Protein AF-A0A1F3CB83-F1 (afdb_monomer_lite)

pLDDT: mean 83.72, std 14.24, range [40.41, 98.06]

Structure (mmCIF, N/CA/C/O backbone):
data_AF-A0A1F3CB83-F1
#
_entry.id   AF-A0A1F3CB83-F1
#
loop_
_atom_site.group_PDB
_atom_site.id
_atom_site.type_symbol
_atom_site.label_atom_id
_atom_site.label_alt_id
_atom_site.label_comp_id
_atom_site.label_asym_id
_atom_site.label_entity_id
_atom_site.label_seq_id
_atom_site.pdbx_PDB_ins_code
_atom_site.Cartn_x
_atom_site.Cartn_y
_atom_site.Cartn_z
_atom_site.occupancy
_atom_site.B_iso_or_equiv
_atom_site.auth_seq_id
_atom_site.auth_comp_id
_atom_site.auth_asym_id
_atom_site.auth_atom_id
_atom_site.pdbx_PDB_model_num
ATOM 1 N N . MET A 1 1 ? -36.334 -7.406 -19.312 1.00 47.53 1 MET A N 1
ATOM 2 C CA . MET A 1 1 ? -35.931 -6.394 -20.320 1.00 47.53 1 MET A CA 1
ATOM 3 C C . MET A 1 1 ? -36.367 -4.960 -19.988 1.00 47.53 1 MET A C 1
ATOM 5 O O . MET A 1 1 ? -35.548 -4.074 -20.179 1.00 47.53 1 MET A O 1
ATOM 9 N N . LYS A 1 2 ? -37.562 -4.698 -19.424 1.00 42.88 2 LYS A N 1
ATOM 10 C CA . LYS A 1 2 ? -38.015 -3.326 -19.076 1.00 42.88 2 LYS A CA 1
ATOM 11 C C . LYS A 1 2 ? -37.123 -2.567 -18.062 1.00 42.88 2 LYS A C 1
ATOM 13 O O . LYS A 1 2 ? -36.799 -1.413 -18.303 1.00 42.88 2 LYS A O 1
ATOM 18 N N . ASN A 1 3 ? -36.592 -3.235 -17.031 1.00 47.47 3 ASN A N 1
ATOM 19 C CA . ASN A 1 3 ? -35.737 -2.595 -16.004 1.00 47.47 3 ASN A CA 1
ATOM 20 C C . ASN A 1 3 ? -34.335 -2.151 -16.480 1.00 47.47 3 ASN A C 1
ATOM 22 O O . ASN A 1 3 ? -33.623 -1.473 -15.739 1.00 47.47 3 ASN A O 1
ATOM 26 N N . CYS A 1 4 ? -33.899 -2.555 -17.679 1.00 40.41 4 CYS A N 1
ATOM 27 C CA . CYS A 1 4 ? -32.596 -2.156 -18.225 1.00 40.41 4 CYS A CA 1
ATOM 28 C C . CYS A 1 4 ? -32.700 -0.838 -19.014 1.00 40.41 4 CYS A C 1
ATOM 30 O O . CYS A 1 4 ? -31.843 0.035 -18.875 1.00 40.41 4 CYS A O 1
ATOM 32 N N . LEU A 1 5 ? -33.806 -0.657 -19.747 1.00 44.28 5 LEU A N 1
ATOM 33 C CA . LEU A 1 5 ? -34.107 0.569 -20.490 1.00 44.28 5 LEU A CA 1
ATOM 34 C C . LEU A 1 5 ? -34.354 1.767 -19.563 1.00 44.28 5 LEU A C 1
ATOM 36 O O . LEU A 1 5 ? -33.801 2.834 -19.805 1.00 44.28 5 LEU A O 1
ATOM 40 N N . GLU A 1 6 ? -35.080 1.601 -18.454 1.00 49.28 6 GLU A N 1
ATOM 41 C CA . GLU A 1 6 ? -35.335 2.712 -17.515 1.00 49.28 6 GLU A CA 1
ATOM 42 C C . GLU A 1 6 ? -34.054 3.243 -16.849 1.00 49.28 6 GLU A C 1
ATOM 44 O O . GLU A 1 6 ? -33.886 4.453 -16.681 1.00 49.28 6 GLU A O 1
ATOM 49 N N . LYS A 1 7 ? -33.090 2.363 -16.542 1.00 50.62 7 LYS A N 1
ATOM 50 C CA . LYS A 1 7 ? -31.789 2.769 -15.983 1.00 50.62 7 LYS A CA 1
ATOM 51 C C . LYS A 1 7 ? -30.901 3.486 -17.003 1.00 50.62 7 LYS A C 1
ATOM 53 O O . LYS A 1 7 ? -30.144 4.378 -16.618 1.00 50.62 7 LYS A O 1
ATOM 58 N N . GLN A 1 8 ? -30.977 3.120 -18.283 1.00 51.81 8 GLN A N 1
ATOM 59 C CA . GLN A 1 8 ? -30.248 3.820 -19.346 1.00 51.81 8 GLN A CA 1
ATOM 60 C C . GLN A 1 8 ? -30.853 5.196 -19.638 1.00 51.81 8 GLN A C 1
ATOM 62 O O . GLN A 1 8 ? -30.116 6.177 -19.714 1.00 51.81 8 GLN A O 1
ATOM 67 N N . VAL A 1 9 ? -32.182 5.290 -19.707 1.00 57.06 9 VAL A N 1
ATOM 68 C CA . VAL A 1 9 ? -32.894 6.554 -19.947 1.00 57.06 9 VAL A CA 1
ATOM 69 C C . VAL A 1 9 ? -32.665 7.542 -18.797 1.00 57.06 9 VAL A C 1
ATOM 71 O O . VAL A 1 9 ? -32.390 8.714 -19.044 1.00 57.06 9 VAL A O 1
ATOM 74 N N . SER A 1 10 ? -32.647 7.069 -17.545 1.00 61.69 10 SER A N 1
ATOM 75 C CA . SER A 1 10 ? -32.342 7.905 -16.375 1.00 61.69 10 SER A CA 1
ATOM 76 C C . SER A 1 10 ? -30.914 8.479 -16.395 1.00 61.69 10 SER A C 1
ATOM 78 O O . SER A 1 10 ? -30.724 9.655 -16.091 1.00 61.69 10 SER A O 1
ATOM 80 N N . LYS A 1 11 ? -29.907 7.704 -16.830 1.00 56.97 11 LYS A N 1
ATOM 81 C CA . LYS A 1 11 ? -28.521 8.198 -16.970 1.00 56.97 11 LYS A CA 1
ATOM 82 C C . LYS A 1 11 ? -28.364 9.233 -18.085 1.00 56.97 11 LYS A C 1
ATOM 84 O O . LYS A 1 11 ? -27.593 10.177 -17.926 1.00 56.97 11 LYS A O 1
ATOM 89 N N . ILE A 1 12 ? -29.074 9.054 -19.198 1.00 66.62 12 ILE A N 1
ATOM 90 C CA . ILE A 1 12 ? -29.040 9.989 -20.330 1.00 66.62 12 ILE A CA 1
ATOM 91 C C . ILE A 1 12 ? -29.710 11.309 -19.939 1.00 66.62 12 ILE A C 1
ATOM 93 O O . ILE A 1 12 ? -29.129 12.370 -20.151 1.00 66.62 12 ILE A O 1
ATOM 97 N N . LEU A 1 13 ? -30.871 11.249 -19.282 1.00 63.47 13 LEU A N 1
ATOM 98 C CA . LEU A 1 13 ? -31.573 12.439 -18.794 1.00 63.47 13 LEU A CA 1
ATOM 99 C C . LEU A 1 13 ? -30.759 13.204 -17.746 1.00 63.47 13 LEU A C 1
ATOM 101 O O . LEU A 1 13 ? -30.708 14.427 -17.808 1.00 63.47 13 LEU A O 1
ATOM 105 N N . LEU A 1 14 ? -30.054 12.508 -16.844 1.00 60.34 14 LEU A N 1
ATOM 106 C CA . LEU A 1 14 ? -29.171 13.154 -15.867 1.00 60.34 14 LEU A CA 1
ATOM 107 C C . LEU A 1 14 ? -27.987 13.869 -16.544 1.00 60.34 14 LEU A C 1
ATOM 109 O O . LEU A 1 14 ? -27.643 14.982 -16.158 1.00 60.34 14 LEU A O 1
ATOM 113 N N . LYS A 1 15 ? -27.398 13.270 -17.592 1.00 54.25 15 LYS A N 1
ATOM 114 C CA . LYS A 1 15 ? -26.341 13.905 -18.401 1.00 54.25 15 LYS A CA 1
ATOM 115 C C . LYS A 1 15 ? -26.842 15.155 -19.129 1.00 54.25 15 LYS A C 1
ATOM 117 O O . LYS A 1 15 ? -26.145 16.164 -19.140 1.00 54.25 15 LYS A O 1
ATOM 122 N N . ILE A 1 16 ? -28.044 15.098 -19.704 1.00 63.69 16 ILE A N 1
ATOM 123 C CA . ILE A 1 16 ? -28.655 16.236 -20.408 1.00 63.69 16 ILE A CA 1
ATOM 124 C C . ILE A 1 16 ? -28.968 17.373 -19.425 1.00 63.69 16 ILE A C 1
ATOM 126 O O . ILE A 1 16 ? -28.665 18.526 -19.720 1.00 63.69 16 ILE A O 1
ATOM 130 N N . LEU A 1 17 ? -29.491 17.056 -18.234 1.00 56.22 17 LEU A N 1
ATOM 131 C CA . LEU A 1 17 ? -29.817 18.059 -17.214 1.00 56.22 17 LEU A CA 1
ATOM 132 C C . LEU A 1 17 ? -28.570 18.810 -16.713 1.00 56.22 17 LEU A C 1
ATOM 134 O O . LEU A 1 17 ? -28.618 20.024 -16.522 1.00 56.22 17 LEU A O 1
ATOM 138 N N . ILE A 1 18 ? -27.450 18.097 -16.536 1.00 56.72 18 ILE A N 1
ATOM 139 C CA . ILE A 1 18 ? -26.160 18.669 -16.112 1.00 56.72 18 ILE A CA 1
ATOM 140 C C . ILE A 1 18 ? -25.569 19.575 -17.205 1.00 56.72 18 ILE A C 1
ATOM 142 O O . ILE A 1 18 ? -25.082 20.662 -16.904 1.00 56.72 18 ILE A O 1
ATOM 146 N N . LEU A 1 19 ? -25.665 19.174 -18.478 1.00 51.66 19 LEU A N 1
ATOM 147 C CA . LEU A 1 19 ? -25.177 19.972 -19.612 1.00 51.66 19 LEU A CA 1
ATOM 148 C C . LEU A 1 19 ? -25.998 21.253 -19.838 1.00 51.66 19 LEU A C 1
ATOM 150 O O . LEU A 1 19 ? -25.448 22.262 -20.271 1.00 51.66 19 LEU A O 1
ATOM 154 N N . GLN A 1 20 ? -27.295 21.241 -19.515 1.00 59.09 20 GLN A N 1
ATOM 155 C CA . GLN A 1 20 ? -28.169 22.413 -19.652 1.00 59.09 20 GLN A CA 1
ATOM 156 C C . GLN A 1 20 ? -28.002 23.441 -18.524 1.00 59.09 20 GLN A C 1
ATOM 158 O O . GLN A 1 20 ? -28.264 24.621 -18.739 1.00 59.09 20 GLN A O 1
ATOM 163 N N . THR A 1 21 ? -27.556 23.023 -17.334 1.00 56.84 21 THR A N 1
ATOM 164 C CA . THR A 1 21 ? -27.341 23.934 -16.193 1.00 56.84 21 THR A CA 1
ATOM 165 C C . THR A 1 21 ? -25.940 24.544 -16.148 1.00 56.84 21 THR A C 1
ATOM 167 O O . THR A 1 21 ? -25.764 25.595 -15.536 1.00 56.84 21 THR A O 1
ATOM 170 N N . PHE A 1 22 ? -24.956 23.949 -16.831 1.00 51.94 22 PHE A N 1
ATOM 171 C CA . PHE A 1 22 ? -23.573 24.436 -16.856 1.00 51.94 22 PHE A CA 1
ATOM 172 C C . PHE A 1 22 ? -22.963 24.366 -18.270 1.00 51.94 22 PHE A C 1
ATOM 174 O O . PHE A 1 22 ? -22.081 23.543 -18.518 1.00 51.94 22 PHE A O 1
ATOM 181 N N . PRO A 1 23 ? -23.368 25.247 -19.204 1.00 48.06 23 PRO A N 1
ATOM 182 C CA . PRO A 1 23 ? -22.917 25.194 -20.601 1.00 48.06 23 PRO A CA 1
ATOM 183 C C . PRO A 1 23 ? -21.404 25.430 -20.790 1.00 48.06 23 PRO A C 1
ATOM 185 O O . PRO A 1 23 ? -20.873 25.128 -21.851 1.00 48.06 23 PRO A O 1
ATOM 188 N N . ASN A 1 24 ? -20.704 25.914 -19.753 1.00 45.84 24 ASN A N 1
ATOM 189 C CA . ASN A 1 24 ? -19.254 26.141 -19.749 1.00 45.84 24 ASN A CA 1
ATOM 190 C C . ASN A 1 24 ? -18.449 25.119 -18.921 1.00 45.84 24 ASN A C 1
ATOM 192 O O . ASN A 1 24 ? -17.236 25.271 -18.801 1.00 45.84 24 ASN A O 1
ATOM 196 N N . LEU A 1 25 ? -19.069 24.066 -18.370 1.00 44.69 25 LEU A N 1
ATOM 197 C CA . LEU A 1 25 ? -18.329 22.916 -17.828 1.00 44.69 25 LEU A CA 1
ATOM 198 C C . LEU A 1 25 ? -18.070 21.892 -18.943 1.00 44.69 25 LEU A C 1
ATOM 200 O O . LEU A 1 25 ? -18.444 20.725 -18.857 1.00 44.69 25 LEU A O 1
ATOM 204 N N . ILE A 1 26 ? -17.352 22.311 -19.983 1.00 46.94 26 ILE A N 1
ATOM 205 C CA . ILE A 1 26 ? -16.449 21.363 -20.630 1.00 46.94 26 ILE A CA 1
ATOM 206 C C . ILE A 1 26 ? -15.317 21.213 -19.618 1.00 46.94 26 ILE A C 1
ATOM 208 O O . ILE A 1 26 ? -14.364 21.988 -19.613 1.00 46.94 26 ILE A O 1
ATOM 212 N N . MET A 1 27 ? -15.467 20.282 -18.672 1.00 44.16 27 MET A N 1
ATOM 213 C CA . MET A 1 27 ? -14.292 19.768 -17.985 1.00 44.16 27 MET A CA 1
ATOM 214 C C . MET A 1 27 ? -13.441 19.186 -19.103 1.00 44.16 27 MET A C 1
ATOM 216 O O . MET A 1 27 ? -13.773 18.120 -19.616 1.00 44.16 27 MET A O 1
ATOM 220 N N . SER A 1 28 ? -12.407 19.911 -19.539 1.00 49.97 28 SER A N 1
ATOM 221 C CA . SER A 1 28 ? -11.324 19.264 -20.264 1.00 49.97 28 SER A CA 1
ATOM 222 C C . SER A 1 28 ? -10.952 18.063 -19.405 1.00 49.97 28 SER A C 1
ATOM 224 O O . SER A 1 28 ? -10.735 18.235 -18.198 1.00 49.97 28 SER A O 1
ATOM 226 N N . GLU A 1 29 ? -11.003 16.859 -19.971 1.00 59.03 29 GLU A N 1
ATOM 227 C CA . GLU A 1 29 ? -10.456 15.694 -19.288 1.00 59.03 29 GLU A CA 1
ATOM 228 C C . GLU A 1 29 ? -9.038 16.096 -18.877 1.00 59.03 29 GLU A C 1
ATOM 230 O O . GLU A 1 29 ? -8.238 16.524 -19.706 1.00 59.03 29 GLU A O 1
ATOM 235 N N . LYS A 1 30 ? -8.826 16.206 -17.561 1.00 62.44 30 LYS A N 1
ATOM 236 C CA . LYS A 1 30 ? -7.527 16.563 -17.009 1.00 62.44 30 LYS A CA 1
ATOM 237 C C . LYS A 1 30 ? -6.754 15.270 -16.952 1.00 62.44 30 LYS A C 1
ATOM 239 O O . LYS A 1 30 ? -7.167 14.358 -16.232 1.00 62.44 30 LYS A O 1
ATOM 244 N N . ASN A 1 31 ? -5.664 15.226 -17.690 1.00 77.75 31 ASN A N 1
ATOM 245 C CA . ASN A 1 31 ? -4.867 14.022 -17.840 1.00 77.75 31 ASN A CA 1
ATOM 246 C C . ASN A 1 31 ? -3.717 14.084 -16.838 1.00 77.75 31 ASN A C 1
ATOM 248 O O . ASN A 1 31 ? -3.420 15.148 -16.272 1.00 77.75 31 ASN A O 1
ATOM 252 N N . THR A 1 32 ? -3.020 12.969 -16.607 1.00 80.19 32 THR A N 1
ATOM 253 C CA . THR A 1 32 ? -1.850 13.032 -15.717 1.00 80.19 32 THR A CA 1
ATOM 254 C C . THR A 1 32 ? -0.804 14.011 -16.247 1.00 80.19 32 THR A C 1
ATOM 256 O O . THR A 1 32 ? -0.144 14.651 -15.431 1.00 80.19 32 THR A O 1
ATOM 259 N N . THR A 1 33 ? -0.726 14.234 -17.567 1.00 79.69 33 THR A N 1
ATOM 260 C CA . THR A 1 33 ? 0.145 15.223 -18.232 1.00 79.69 33 THR A CA 1
ATOM 261 C C . THR A 1 33 ? 0.074 16.624 -17.619 1.00 79.69 33 THR A C 1
ATOM 263 O O . THR A 1 33 ? 1.107 17.281 -17.510 1.00 79.69 33 THR A O 1
ATOM 266 N N . ASP A 1 34 ? -1.092 17.035 -17.111 1.00 83.81 34 ASP A N 1
ATOM 267 C CA . ASP A 1 34 ? -1.325 18.366 -16.532 1.00 83.81 34 ASP A CA 1
ATOM 268 C C . ASP A 1 34 ? -0.768 18.526 -15.105 1.00 83.81 34 ASP A C 1
ATOM 270 O O . ASP A 1 34 ? -0.711 19.632 -14.556 1.00 83.81 34 ASP A O 1
ATOM 274 N N . LEU A 1 35 ? -0.369 17.427 -14.455 1.00 87.06 35 LEU A N 1
ATOM 275 C CA . LEU A 1 35 ? 0.189 17.463 -13.106 1.00 87.06 35 LEU A CA 1
ATOM 276 C C . LEU A 1 35 ? 1.656 17.896 -13.141 1.00 87.06 35 LEU A C 1
ATOM 278 O O . LEU A 1 35 ? 2.471 17.301 -13.850 1.00 87.06 35 LEU A O 1
ATOM 282 N N . SER A 1 36 ? 2.015 18.847 -12.273 1.00 90.69 36 SER A N 1
ATOM 283 C CA . SER A 1 36 ? 3.417 19.174 -11.989 1.00 90.69 36 SER A CA 1
ATOM 284 C C . SER A 1 36 ? 4.181 17.943 -11.490 1.00 90.69 36 SER A C 1
ATOM 286 O O . SER A 1 36 ? 3.594 17.051 -10.875 1.00 90.69 36 SER A O 1
ATOM 288 N N . ALA A 1 37 ? 5.504 17.920 -11.671 1.00 87.38 37 ALA A N 1
ATOM 289 C CA . ALA A 1 37 ? 6.345 16.787 -11.268 1.00 87.38 37 ALA A CA 1
ATOM 290 C C . ALA A 1 37 ? 6.117 16.352 -9.805 1.00 87.38 37 ALA A C 1
ATOM 292 O O . ALA A 1 37 ? 5.985 15.165 -9.511 1.00 87.38 37 ALA A O 1
ATOM 293 N N . LYS A 1 38 ? 5.974 17.317 -8.884 1.00 89.06 38 LYS A N 1
ATOM 294 C CA . LYS A 1 38 ? 5.696 17.042 -7.466 1.00 89.06 38 LYS A CA 1
ATOM 295 C C . LYS A 1 38 ? 4.327 16.394 -7.244 1.00 89.06 38 LYS A C 1
ATOM 297 O O . LYS A 1 38 ? 4.212 15.470 -6.444 1.00 89.06 38 LYS A O 1
ATOM 302 N N . HIS A 1 39 ? 3.281 16.889 -7.909 1.00 92.44 39 HIS A N 1
ATOM 303 C CA . HIS A 1 39 ? 1.945 16.298 -7.793 1.00 92.44 39 HIS A CA 1
ATOM 304 C C . HIS A 1 39 ? 1.881 14.923 -8.447 1.00 92.44 39 HIS A C 1
ATOM 306 O O . HIS A 1 39 ? 1.202 14.041 -7.934 1.00 92.44 39 HIS A O 1
ATOM 312 N N . PHE A 1 40 ? 2.625 14.726 -9.531 1.00 93.00 40 PHE A N 1
ATOM 313 C CA . PHE A 1 40 ? 2.716 13.443 -10.200 1.00 93.00 40 PHE A CA 1
ATOM 314 C C . PHE A 1 40 ? 3.400 12.371 -9.356 1.00 93.00 40 PHE A C 1
ATOM 316 O O . PHE A 1 40 ? 2.870 11.271 -9.253 1.00 93.00 40 PHE A O 1
ATOM 323 N N . SER A 1 41 ? 4.520 12.700 -8.701 1.00 91.44 41 SER A N 1
ATOM 324 C CA . SER A 1 41 ? 5.181 11.776 -7.768 1.00 91.44 41 SER A CA 1
ATOM 325 C C . SER A 1 41 ? 4.203 11.282 -6.702 1.00 91.44 41 SER A C 1
ATOM 327 O O . SER A 1 41 ? 3.991 10.081 -6.559 1.00 91.44 41 SER A O 1
ATOM 329 N N . ARG A 1 42 ? 3.501 12.219 -6.049 1.00 92.69 42 ARG A N 1
ATOM 330 C CA . ARG A 1 42 ? 2.484 11.905 -5.035 1.00 92.69 42 ARG A CA 1
ATOM 331 C C . ARG A 1 42 ? 1.311 11.104 -5.590 1.00 92.69 42 ARG A C 1
ATOM 333 O O . ARG A 1 42 ? 0.735 10.284 -4.884 1.00 92.69 42 ARG A O 1
ATOM 340 N N . TYR A 1 43 ? 0.921 11.366 -6.834 1.00 94.88 43 TYR A N 1
ATOM 341 C CA . TYR A 1 43 ? -0.128 10.605 -7.500 1.00 94.88 43 TYR A CA 1
ATOM 342 C C . TYR A 1 43 ? 0.287 9.143 -7.703 1.00 94.88 43 TYR A C 1
ATOM 344 O O . TYR A 1 43 ? -0.498 8.250 -7.395 1.00 94.88 43 TYR A O 1
ATOM 352 N N . GLY A 1 44 ? 1.524 8.877 -8.129 1.00 95.44 44 GLY A N 1
ATOM 353 C CA . GLY A 1 44 ? 2.017 7.504 -8.234 1.00 95.44 44 GLY A CA 1
ATOM 354 C C . GLY A 1 44 ? 2.191 6.816 -6.877 1.00 95.44 44 GLY A C 1
ATOM 355 O O . GLY A 1 44 ? 1.782 5.667 -6.738 1.00 95.44 44 GLY A O 1
ATOM 356 N N . GLU A 1 45 ? 2.668 7.514 -5.839 1.00 96.00 45 GLU A N 1
ATOM 357 C CA . GLU A 1 45 ? 2.669 7.000 -4.452 1.00 96.00 45 GLU A CA 1
ATOM 358 C C . GLU A 1 45 ? 1.256 6.599 -3.994 1.00 96.00 45 GLU A C 1
ATOM 360 O O . GLU A 1 45 ? 1.058 5.535 -3.399 1.00 96.00 45 GLU A O 1
ATOM 365 N N . PHE A 1 46 ? 0.250 7.421 -4.314 1.00 96.75 46 PHE A N 1
ATOM 366 C CA . PHE A 1 46 ? -1.153 7.121 -4.035 1.00 96.75 46 PHE A CA 1
ATOM 367 C C . PHE A 1 46 ? -1.644 5.884 -4.800 1.00 96.75 46 PHE A C 1
ATOM 369 O O . PHE A 1 46 ? -2.294 5.024 -4.205 1.00 96.75 46 PHE A O 1
ATOM 376 N N . LEU A 1 47 ? -1.323 5.762 -6.091 1.00 97.75 47 LEU A N 1
ATOM 377 C CA . LEU A 1 47 ? -1.695 4.597 -6.897 1.00 97.75 47 LEU A CA 1
ATOM 378 C C . LEU A 1 47 ? -1.055 3.310 -6.374 1.00 97.75 47 LEU A C 1
ATOM 380 O O . LEU A 1 47 ? -1.750 2.305 -6.236 1.00 97.75 47 LEU A O 1
ATOM 384 N N . VAL A 1 48 ? 0.232 3.349 -6.023 1.00 98.06 48 VAL A N 1
ATOM 385 C CA . VAL A 1 48 ? 0.936 2.217 -5.405 1.00 98.06 48 VAL A CA 1
ATOM 386 C C . VAL A 1 48 ? 0.280 1.843 -4.079 1.00 98.06 48 VAL A C 1
ATOM 388 O O . VAL A 1 48 ? -0.020 0.674 -3.851 1.00 98.06 48 VAL A O 1
ATOM 391 N N . SER A 1 49 ? -0.022 2.828 -3.229 1.00 97.88 49 SER A N 1
ATOM 392 C CA . SER A 1 49 ? -0.716 2.602 -1.955 1.00 97.88 49 SER A CA 1
ATOM 393 C C . SER A 1 49 ? -2.084 1.946 -2.152 1.00 97.88 49 SER A C 1
ATOM 395 O O . SER A 1 49 ? -2.446 1.011 -1.434 1.00 97.88 49 SER A O 1
ATOM 397 N N . PHE A 1 50 ? -2.848 2.415 -3.142 1.00 97.44 50 PHE A N 1
ATOM 398 C CA . PHE A 1 50 ? -4.143 1.843 -3.484 1.00 97.44 50 PHE A CA 1
ATOM 399 C C . PHE A 1 50 ? -4.002 0.401 -3.971 1.00 97.44 50 PHE A C 1
ATOM 401 O O . PHE A 1 50 ? -4.739 -0.468 -3.504 1.00 97.44 50 PHE A O 1
ATOM 408 N N . GLU A 1 51 ? -3.038 0.126 -4.848 1.00 97.75 51 GLU A N 1
ATOM 409 C CA . GLU A 1 51 ? -2.795 -1.217 -5.364 1.00 97.75 51 GLU A CA 1
ATOM 410 C C . GLU A 1 51 ? -2.399 -2.179 -4.239 1.00 97.75 51 GLU A C 1
ATOM 412 O O . GLU A 1 51 ? -3.052 -3.202 -4.056 1.00 97.75 51 GLU A O 1
ATOM 417 N N . LEU A 1 52 ? -1.442 -1.802 -3.386 1.00 97.38 52 LEU A N 1
ATOM 418 C CA . LEU A 1 52 ? -1.017 -2.579 -2.214 1.00 97.38 52 LEU A CA 1
ATOM 419 C C . LEU A 1 52 ? -2.179 -2.924 -1.273 1.00 97.38 52 LEU A C 1
ATOM 421 O O . LEU A 1 52 ? -2.255 -4.044 -0.759 1.00 97.38 52 LEU A O 1
ATOM 425 N N . SER A 1 53 ? -3.121 -1.997 -1.082 1.00 95.44 53 SER A N 1
ATOM 426 C CA . SER A 1 53 ? -4.299 -2.239 -0.244 1.00 95.44 53 SER A CA 1
ATOM 427 C C . SER A 1 53 ? -5.209 -3.348 -0.790 1.00 95.44 53 SER A C 1
ATOM 429 O O . SER A 1 53 ? -5.809 -4.085 -0.006 1.00 95.44 53 SER A O 1
ATOM 431 N N . LYS A 1 54 ? -5.260 -3.546 -2.119 1.00 94.69 54 LYS A N 1
ATOM 432 C CA . LYS A 1 54 ? -6.005 -4.656 -2.744 1.00 94.69 54 LYS A CA 1
ATOM 433 C C . LYS A 1 54 ? -5.394 -6.015 -2.404 1.00 94.69 54 LYS A C 1
ATOM 435 O O . LYS A 1 54 ? -6.126 -6.991 -2.278 1.00 94.69 54 LYS A O 1
ATOM 440 N N . TYR A 1 55 ? -4.079 -6.059 -2.185 1.00 93.25 55 TYR A N 1
ATOM 441 C CA . TYR A 1 55 ? -3.350 -7.236 -1.693 1.00 93.25 55 TYR A CA 1
ATOM 442 C C . TYR A 1 55 ? -3.418 -7.382 -0.161 1.00 93.25 55 TYR A C 1
ATOM 444 O O . TYR A 1 55 ? -2.777 -8.254 0.429 1.00 93.25 55 TYR A O 1
ATOM 452 N N . GLY A 1 56 ? -4.226 -6.551 0.507 1.00 92.56 56 GLY A N 1
ATOM 453 C CA . GLY A 1 56 ? -4.495 -6.646 1.937 1.00 92.56 56 GLY A CA 1
ATOM 454 C C . GLY A 1 56 ? -3.380 -6.104 2.829 1.00 92.56 56 GLY A C 1
ATOM 455 O O . GLY A 1 56 ? -3.344 -6.444 4.013 1.00 92.56 56 GLY A O 1
ATOM 456 N N . TRP A 1 57 ? -2.486 -5.282 2.277 1.00 95.56 57 TRP A N 1
ATOM 457 C CA . TRP A 1 57 ? -1.498 -4.535 3.046 1.00 95.56 57 TRP A CA 1
ATOM 458 C C . TRP A 1 57 ? -2.121 -3.291 3.679 1.00 95.56 57 TRP A C 1
ATOM 460 O O . TRP A 1 57 ? -2.849 -2.537 3.033 1.00 95.56 57 TRP A O 1
ATOM 470 N N . ASN A 1 58 ? -1.785 -3.043 4.942 1.00 95.25 58 ASN A N 1
ATOM 471 C CA . ASN A 1 58 ? -1.993 -1.748 5.572 1.00 95.25 58 ASN A CA 1
ATOM 472 C C . ASN A 1 58 ? -0.830 -0.836 5.177 1.00 95.25 58 ASN A C 1
ATOM 474 O O . ASN A 1 58 ? 0.325 -1.191 5.415 1.00 95.25 58 ASN A O 1
ATOM 478 N N . VAL A 1 59 ? -1.134 0.320 4.587 1.00 96.38 59 VAL A N 1
ATOM 479 C CA . VAL A 1 59 ? -0.140 1.242 4.019 1.00 96.38 59 VAL A CA 1
ATOM 480 C C . VAL A 1 59 ? -0.056 2.518 4.850 1.00 96.38 59 VAL A C 1
ATOM 482 O O . VAL A 1 59 ? -1.082 3.094 5.218 1.00 96.38 59 VAL A O 1
ATOM 485 N N . TYR A 1 60 ? 1.167 2.956 5.138 1.00 95.19 60 TYR A N 1
ATOM 486 C CA . TYR A 1 60 ? 1.468 4.129 5.950 1.00 95.19 60 TYR A CA 1
ATOM 487 C C . TYR A 1 60 ? 2.539 4.975 5.276 1.00 95.19 60 TYR A C 1
ATOM 489 O O . TYR A 1 60 ? 3.504 4.439 4.736 1.00 95.19 60 TYR A O 1
ATOM 497 N N . ASN A 1 61 ? 2.413 6.293 5.402 1.00 92.00 61 ASN A N 1
ATOM 498 C CA . ASN A 1 61 ? 3.492 7.208 5.053 1.00 92.00 61 ASN A CA 1
ATOM 499 C C . ASN A 1 61 ? 4.376 7.393 6.295 1.00 92.00 61 ASN A C 1
ATOM 501 O O . ASN A 1 61 ? 3.833 7.676 7.373 1.00 92.00 61 ASN A O 1
ATOM 505 N N . PRO A 1 62 ? 5.704 7.230 6.190 1.00 89.81 62 PRO A N 1
ATOM 506 C CA . PRO A 1 62 ? 6.594 7.490 7.308 1.00 89.81 62 PRO A CA 1
ATOM 507 C C . PRO A 1 62 ? 6.572 8.979 7.683 1.00 89.81 62 PRO A C 1
ATOM 509 O O . PRO A 1 62 ? 6.362 9.858 6.850 1.00 89.81 62 PRO A O 1
ATOM 512 N N . MET A 1 63 ? 6.753 9.263 8.975 1.00 81.81 63 MET A N 1
ATOM 513 C CA . MET A 1 63 ? 6.766 10.636 9.504 1.00 81.81 63 MET A CA 1
ATOM 514 C C . MET A 1 63 ? 8.041 11.400 9.129 1.00 81.81 63 MET A C 1
ATOM 516 O O . MET A 1 63 ? 8.010 12.626 9.034 1.00 81.81 63 MET A O 1
ATOM 520 N N . TYR A 1 64 ? 9.146 10.679 8.950 1.00 77.81 64 TYR A N 1
ATOM 521 C CA . TYR A 1 64 ? 10.450 11.220 8.594 1.00 77.81 64 TYR A CA 1
ATOM 522 C C . TYR A 1 64 ? 10.872 10.645 7.246 1.00 77.81 64 TYR A C 1
ATOM 524 O O . TYR A 1 64 ? 10.686 9.456 6.992 1.00 77.81 64 TYR A O 1
ATOM 532 N N . ASP A 1 65 ? 11.394 11.513 6.385 1.00 63.38 65 ASP A N 1
ATOM 533 C CA . ASP A 1 65 ? 11.841 11.157 5.042 1.00 63.38 65 ASP A CA 1
ATOM 534 C C . ASP A 1 65 ? 13.278 10.622 5.107 1.00 63.38 65 ASP A C 1
ATOM 536 O O . ASP A 1 65 ? 14.244 11.384 5.138 1.00 63.38 65 ASP A O 1
ATOM 540 N N . GLU A 1 66 ? 13.394 9.298 5.192 1.00 67.69 66 GLU A N 1
ATOM 541 C CA . GLU A 1 66 ? 14.657 8.550 5.141 1.00 67.69 66 GLU A CA 1
ATOM 542 C C . GLU A 1 66 ? 14.740 7.721 3.850 1.00 67.69 66 GLU A C 1
ATOM 544 O O . GLU A 1 66 ? 15.144 6.562 3.871 1.00 67.69 66 GLU A O 1
ATOM 549 N N . TYR A 1 67 ? 14.308 8.285 2.712 1.00 80.62 67 TYR A N 1
ATOM 550 C CA . TYR A 1 67 ? 14.258 7.582 1.417 1.00 80.62 67 TYR A CA 1
ATOM 551 C C . TYR A 1 67 ? 13.254 6.416 1.350 1.00 80.62 67 TYR A C 1
ATOM 553 O O . TYR A 1 67 ? 13.253 5.659 0.375 1.00 80.62 67 TYR A O 1
ATOM 561 N N . ILE A 1 68 ? 12.391 6.294 2.360 1.00 90.88 68 ILE A N 1
ATOM 562 C CA . ILE A 1 68 ? 11.248 5.383 2.407 1.00 90.88 68 ILE A CA 1
ATOM 563 C C . ILE A 1 68 ? 10.004 6.208 2.095 1.00 90.88 68 ILE A C 1
ATOM 565 O O . ILE A 1 68 ? 9.673 7.128 2.838 1.00 90.88 68 ILE A O 1
ATOM 569 N N . ASP A 1 69 ? 9.286 5.848 1.037 1.00 92.94 69 ASP A N 1
ATOM 570 C CA . ASP A 1 69 ? 8.047 6.533 0.665 1.00 92.94 69 ASP A CA 1
ATOM 571 C C . ASP A 1 69 ? 6.842 5.904 1.373 1.00 92.94 69 ASP A C 1
ATOM 573 O O . ASP A 1 69 ? 5.944 6.611 1.831 1.00 92.94 69 ASP A O 1
ATOM 577 N N . LEU A 1 70 ? 6.835 4.572 1.516 1.00 95.44 70 LEU A N 1
ATOM 578 C CA . LEU A 1 70 ? 5.761 3.832 2.182 1.00 95.44 70 LEU A CA 1
ATOM 579 C C . LEU A 1 70 ? 6.316 2.781 3.146 1.00 95.44 70 LEU A C 1
ATOM 581 O O . LEU A 1 70 ? 7.283 2.077 2.860 1.00 95.44 70 LEU A O 1
ATOM 585 N N . VAL A 1 71 ? 5.628 2.611 4.269 1.00 95.75 71 VAL A N 1
ATOM 586 C CA . VAL A 1 71 ? 5.765 1.449 5.147 1.00 95.75 71 VAL A CA 1
ATOM 587 C C . VAL A 1 71 ? 4.491 0.638 5.025 1.00 95.75 71 VAL A C 1
ATOM 589 O O . VAL A 1 71 ? 3.392 1.168 5.203 1.00 95.75 71 VAL A O 1
ATOM 592 N N . ILE A 1 72 ? 4.627 -0.653 4.744 1.00 96.69 72 ILE A N 1
ATOM 593 C CA . ILE A 1 72 ? 3.489 -1.564 4.686 1.00 96.69 72 ILE A CA 1
ATOM 594 C C . ILE A 1 72 ? 3.617 -2.668 5.714 1.00 96.69 72 ILE A C 1
ATOM 596 O O . ILE A 1 72 ? 4.709 -3.160 6.007 1.00 96.69 72 ILE A O 1
ATOM 600 N N . HIS A 1 73 ? 2.478 -3.086 6.251 1.00 95.75 73 HIS A N 1
ATOM 601 C CA . HIS A 1 73 ? 2.425 -4.302 7.041 1.00 95.75 73 HIS A CA 1
ATOM 602 C C . HIS A 1 73 ? 1.139 -5.076 6.822 1.00 95.75 73 HIS A C 1
ATOM 604 O O . HIS A 1 73 ? 0.115 -4.528 6.413 1.00 95.75 73 HIS A O 1
ATOM 610 N N . LYS A 1 74 ? 1.183 -6.357 7.163 1.00 94.56 74 LYS A N 1
ATOM 611 C CA . LYS A 1 74 ? -0.009 -7.188 7.286 1.00 94.56 74 LYS A CA 1
ATOM 612 C C . LYS A 1 74 ? 0.222 -8.326 8.259 1.00 94.56 74 LYS A C 1
ATOM 614 O O . LYS A 1 74 ? 1.363 -8.694 8.542 1.00 94.56 74 LYS A O 1
ATOM 619 N N . HIS A 1 75 ? -0.872 -8.892 8.747 1.00 93.19 75 HIS A N 1
ATOM 620 C CA . HIS A 1 75 ? -0.828 -10.033 9.647 1.00 93.19 75 HIS A CA 1
ATOM 621 C C . HIS A 1 75 ? -1.215 -11.287 8.883 1.00 93.19 75 HIS A C 1
ATOM 623 O O . HIS A 1 75 ? -2.207 -11.296 8.159 1.00 93.19 75 HIS A O 1
ATOM 629 N N . ILE A 1 76 ? -0.441 -12.350 9.043 1.00 93.06 76 ILE A N 1
ATOM 630 C CA . ILE A 1 76 ? -0.684 -13.624 8.375 1.00 93.06 76 ILE A CA 1
ATOM 631 C C . ILE A 1 76 ? -0.872 -14.696 9.433 1.00 93.06 76 ILE A C 1
ATOM 633 O O . ILE A 1 76 ? -0.111 -14.776 10.395 1.00 93.06 76 ILE A O 1
ATOM 637 N N . CYS A 1 77 ? -1.893 -15.533 9.276 1.00 92.75 77 CYS A N 1
ATOM 638 C CA . CYS A 1 77 ? -2.050 -16.697 10.134 1.00 92.75 77 CYS A CA 1
ATOM 639 C C . CYS A 1 77 ? -0.908 -17.689 9.902 1.00 92.75 77 CYS A C 1
ATOM 641 O O . CYS A 1 77 ? -0.740 -18.184 8.790 1.00 92.75 77 CYS A O 1
ATOM 643 N N . THR A 1 78 ? -0.199 -18.070 10.964 1.00 93.38 78 THR A N 1
ATOM 644 C CA . THR A 1 78 ? 0.924 -19.018 10.867 1.00 93.38 78 THR A CA 1
ATOM 645 C C . THR A 1 78 ? 0.490 -20.449 10.544 1.00 93.38 78 THR A C 1
ATOM 647 O O . THR A 1 78 ? 1.320 -21.281 10.201 1.00 93.38 78 THR A O 1
ATOM 650 N N . VAL A 1 79 ? -0.809 -20.750 10.652 1.00 93.44 79 VAL A N 1
ATOM 651 C CA . VAL A 1 79 ? -1.362 -22.090 10.404 1.00 93.44 79 VAL A CA 1
ATOM 652 C C . VAL A 1 79 ? -1.863 -22.240 8.970 1.00 93.44 79 VAL A C 1
ATOM 654 O O . VAL A 1 79 ? -1.593 -23.251 8.335 1.00 93.44 79 VAL A O 1
ATOM 657 N N . CYS A 1 80 ? -2.616 -21.264 8.453 1.00 92.12 80 CYS A N 1
ATOM 658 C CA . CYS A 1 80 ? -3.246 -21.370 7.130 1.00 92.12 80 CYS A CA 1
ATOM 659 C C . CYS A 1 80 ? -2.705 -20.382 6.087 1.00 92.12 80 CYS A C 1
ATOM 661 O O . CYS A 1 80 ? -3.187 -20.390 4.959 1.00 92.12 80 CYS A O 1
ATOM 663 N N . GLY A 1 81 ? -1.767 -19.500 6.451 1.00 89.31 81 GLY A N 1
ATOM 664 C CA . GLY A 1 81 ? -1.146 -18.536 5.535 1.00 89.31 81 GLY A CA 1
ATOM 665 C C . GLY A 1 81 ? -2.067 -17.413 5.042 1.00 89.31 81 GLY A C 1
ATOM 666 O O . GLY A 1 81 ? -1.643 -16.574 4.254 1.00 89.31 81 GLY A O 1
ATOM 667 N N . LYS A 1 82 ? -3.329 -17.365 5.486 1.00 89.62 82 LYS A N 1
ATOM 668 C CA . LYS A 1 82 ? -4.279 -16.321 5.083 1.00 89.62 82 LYS A CA 1
ATOM 669 C C . LYS A 1 82 ? -4.010 -15.006 5.810 1.00 89.62 82 LYS A C 1
ATOM 671 O O . LYS A 1 82 ? -3.616 -15.002 6.980 1.00 89.62 82 LYS A O 1
ATOM 676 N N . ASN A 1 83 ? -4.303 -13.898 5.127 1.00 87.69 83 ASN A N 1
ATOM 677 C CA . ASN A 1 83 ? -4.314 -12.569 5.731 1.00 87.69 83 ASN A CA 1
ATOM 678 C C . ASN A 1 83 ? -5.313 -12.520 6.898 1.00 87.69 83 ASN A C 1
ATOM 680 O O . ASN A 1 83 ? -6.403 -13.092 6.830 1.00 87.69 83 ASN A O 1
ATOM 684 N N . TRP A 1 84 ? -4.937 -11.828 7.964 1.00 86.75 84 TRP A N 1
ATOM 685 C CA . TRP A 1 84 ? -5.690 -11.749 9.199 1.00 86.75 84 TRP A CA 1
ATOM 686 C C . TRP A 1 84 ? -5.970 -10.304 9.586 1.00 86.75 84 TRP A C 1
ATOM 688 O O . TRP A 1 84 ? -5.084 -9.533 9.950 1.00 86.75 84 TRP A O 1
ATOM 698 N N . ASN A 1 85 ? -7.251 -9.947 9.596 1.00 81.00 85 ASN A N 1
ATOM 699 C CA . ASN A 1 85 ? -7.682 -8.670 10.139 1.00 81.00 85 ASN A CA 1
ATOM 700 C C . ASN A 1 85 ? -7.737 -8.719 11.676 1.00 81.00 85 ASN A C 1
ATOM 702 O O . ASN A 1 85 ? -8.632 -9.335 12.255 1.00 81.00 85 ASN A O 1
ATOM 706 N N . LEU A 1 86 ? -6.780 -8.067 12.337 1.00 81.00 86 LEU A N 1
ATOM 707 C CA . LEU A 1 86 ? -6.717 -7.984 13.801 1.00 81.00 86 LEU A CA 1
ATOM 708 C C . LEU A 1 86 ? -7.586 -6.873 14.399 1.00 81.00 86 LEU A C 1
ATOM 710 O O . LEU A 1 86 ? -7.602 -6.725 15.620 1.00 81.00 86 LEU A O 1
ATOM 714 N N . THR A 1 87 ? -8.295 -6.085 13.583 1.00 80.19 87 THR A N 1
ATOM 715 C CA . THR A 1 87 ? -9.121 -4.973 14.072 1.00 80.19 87 THR A CA 1
ATOM 716 C C . THR A 1 87 ? -10.227 -5.509 14.977 1.00 80.19 87 THR A C 1
ATOM 718 O O . THR A 1 87 ? -11.138 -6.150 14.465 1.00 80.19 87 THR A O 1
ATOM 721 N N . PRO A 1 88 ? -10.207 -5.252 16.298 1.00 80.88 88 PRO A N 1
ATOM 722 C CA . PRO A 1 88 ? -11.232 -5.778 17.190 1.00 80.88 88 PRO A CA 1
ATOM 723 C C . PRO A 1 88 ? -12.596 -5.157 16.876 1.00 80.88 88 PRO A C 1
ATOM 725 O O . PRO A 1 88 ? -12.695 -3.933 16.729 1.00 80.88 88 PRO A O 1
ATOM 728 N N . ALA A 1 89 ? -13.641 -5.980 16.843 1.00 84.44 89 ALA A N 1
ATOM 729 C CA . ALA A 1 89 ? -15.021 -5.523 16.711 1.00 84.44 89 ALA A CA 1
ATOM 730 C C . ALA A 1 89 ? -15.655 -5.301 18.090 1.00 84.44 89 ALA A C 1
ATOM 732 O O . ALA A 1 89 ? -15.370 -6.022 19.052 1.00 84.44 89 ALA A O 1
ATOM 733 N N . LEU A 1 90 ? -16.523 -4.294 18.189 1.00 88.50 90 LEU A N 1
ATOM 734 C CA . LEU A 1 90 ? -17.346 -4.062 19.373 1.00 88.50 90 LEU A CA 1
ATOM 735 C C . LEU A 1 90 ? -18.746 -4.553 19.057 1.00 88.50 90 LEU A C 1
ATOM 737 O O . LEU A 1 90 ? -19.431 -3.939 18.249 1.00 88.50 90 LEU A O 1
ATOM 741 N N . VAL A 1 91 ? -19.184 -5.622 19.708 1.00 90.38 91 VAL A N 1
ATOM 742 C CA . VAL A 1 91 ? -20.434 -6.297 19.358 1.00 90.38 91 VAL A CA 1
ATOM 743 C C . VAL A 1 91 ? -21.346 -6.369 20.573 1.00 90.38 91 VAL A C 1
ATOM 745 O O . VAL A 1 91 ? -20.902 -6.595 21.698 1.00 90.38 91 VAL A O 1
ATOM 748 N N . CYS A 1 92 ? -22.644 -6.143 20.376 1.00 90.81 92 CYS A N 1
ATOM 749 C CA . CYS A 1 92 ? -23.622 -6.399 21.425 1.00 90.81 92 CYS A CA 1
ATOM 750 C C . CYS A 1 92 ? -23.819 -7.906 21.618 1.00 90.81 92 CYS A C 1
ATOM 752 O O . CYS A 1 92 ? -24.252 -8.582 20.686 1.00 90.81 92 CYS A O 1
ATOM 754 N N . LYS A 1 93 ? -23.634 -8.401 22.848 1.00 91.50 93 LYS A N 1
ATOM 755 C CA . LYS A 1 93 ? -23.851 -9.815 23.201 1.00 91.50 93 LYS A CA 1
ATOM 756 C C . LYS A 1 93 ? -25.269 -10.311 22.906 1.00 91.50 93 LYS A C 1
ATOM 758 O O . LYS A 1 93 ? -25.461 -11.482 22.617 1.00 91.50 93 LYS A O 1
ATOM 763 N N . ASN A 1 94 ? -26.264 -9.429 23.016 1.00 91.81 94 ASN A N 1
ATOM 764 C CA . ASN A 1 94 ? -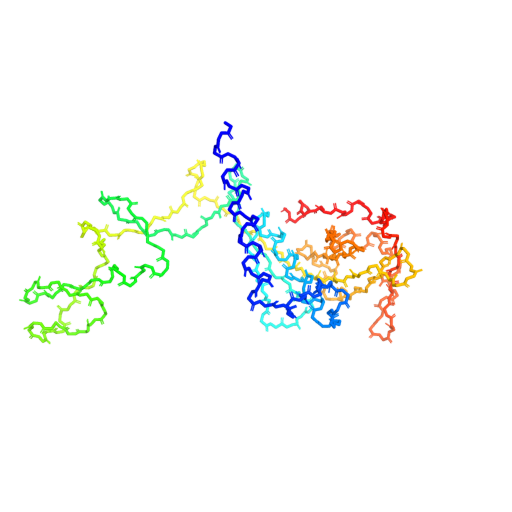27.672 -9.815 22.920 1.00 91.81 94 ASN A CA 1
ATOM 765 C C . ASN A 1 94 ? -28.207 -9.802 21.481 1.00 91.81 94 ASN A C 1
ATOM 767 O O . ASN A 1 94 ? -28.925 -10.709 21.086 1.00 91.81 94 ASN A O 1
ATOM 771 N N . CYS A 1 95 ? -27.890 -8.767 20.695 1.00 90.56 95 CYS A N 1
ATOM 772 C CA . CYS A 1 95 ? -28.445 -8.612 19.343 1.00 90.56 95 CYS A CA 1
ATOM 773 C C . CYS A 1 95 ? -27.417 -8.748 18.212 1.00 90.56 95 CYS A C 1
ATOM 775 O O . CYS A 1 95 ? -27.783 -8.583 17.052 1.00 90.56 95 CYS A O 1
ATOM 777 N N . GLY A 1 96 ? -26.137 -8.984 18.520 1.00 87.88 96 GLY A N 1
ATOM 778 C CA . GLY A 1 96 ? -25.082 -9.176 17.519 1.00 87.88 96 GLY A CA 1
ATOM 779 C C . GLY A 1 96 ? -24.710 -7.924 16.717 1.00 87.88 96 GLY A C 1
ATOM 780 O O . GLY A 1 96 ? -23.917 -8.007 15.784 1.00 87.88 96 GLY A O 1
ATOM 781 N N . LYS A 1 97 ? -25.266 -6.752 17.052 1.00 88.88 97 LYS A N 1
ATOM 782 C CA . LYS A 1 97 ? -24.941 -5.493 16.372 1.00 88.88 97 LYS A CA 1
ATOM 783 C C . LYS A 1 97 ? -23.479 -5.109 16.610 1.00 88.88 97 LYS A C 1
ATOM 785 O O . LYS A 1 97 ? -23.080 -4.971 17.766 1.00 88.88 97 LYS A O 1
ATOM 790 N N . ASP A 1 98 ? -22.742 -4.872 15.527 1.00 88.75 98 ASP A N 1
ATOM 791 C CA . ASP A 1 98 ? -21.386 -4.309 15.537 1.00 88.75 98 ASP A CA 1
ATOM 792 C C . ASP A 1 98 ? -21.421 -2.769 15.593 1.00 88.75 98 ASP A C 1
ATOM 794 O O . ASP A 1 98 ? -22.331 -2.117 15.064 1.00 88.75 98 ASP A O 1
ATOM 798 N N . PHE A 1 99 ? -20.426 -2.185 16.255 1.00 86.38 99 PHE A N 1
ATOM 799 C CA . PHE A 1 99 ? -20.258 -0.758 16.468 1.00 86.38 99 PHE A CA 1
ATOM 800 C C . PHE A 1 99 ? -18.931 -0.273 15.890 1.00 86.38 99 PHE A C 1
ATOM 802 O O . PHE A 1 99 ? -17.854 -0.453 16.465 1.00 86.38 99 PHE A O 1
ATOM 809 N N . SER A 1 100 ? -19.024 0.477 14.794 1.00 82.31 100 SER A N 1
ATOM 810 C CA . SER A 1 100 ? -17.866 1.129 14.188 1.00 82.31 100 SER A CA 1
ATOM 811 C C . SER A 1 100 ? -17.311 2.268 15.061 1.00 82.31 100 SER A C 1
ATOM 813 O O . SER A 1 100 ? -17.946 2.749 16.008 1.00 82.31 100 SER A O 1
ATOM 815 N N . LYS A 1 101 ? -16.120 2.780 14.708 1.00 77.31 101 LYS A N 1
ATOM 816 C CA . LYS A 1 101 ? -15.488 3.922 15.401 1.00 77.31 101 LYS A CA 1
ATOM 817 C C . LYS A 1 101 ? -16.422 5.136 15.526 1.00 77.31 101 LYS A C 1
ATOM 819 O O . LYS A 1 101 ? -16.457 5.747 16.593 1.00 77.31 101 LYS A O 1
ATOM 824 N N . SER A 1 102 ? -17.202 5.460 14.491 1.00 79.25 102 SER A N 1
ATOM 825 C CA . SER A 1 102 ? -18.132 6.602 14.499 1.00 79.25 102 SER A CA 1
ATOM 826 C C . SER A 1 102 ? -19.375 6.358 15.365 1.00 79.25 102 SER A C 1
ATOM 828 O O . SER A 1 102 ? -19.981 7.303 15.870 1.00 79.25 102 SER A O 1
ATOM 830 N N . GLN A 1 103 ? -19.730 5.096 15.610 1.00 82.75 103 GLN A N 1
ATOM 831 C CA . GLN A 1 103 ? -20.876 4.711 16.435 1.00 82.75 103 GLN A CA 1
ATOM 832 C C . GLN A 1 103 ? -20.535 4.594 17.925 1.00 82.75 103 GLN A C 1
ATOM 834 O O . GLN A 1 103 ? -21.447 4.517 18.748 1.00 82.75 103 GLN A O 1
ATOM 839 N N . LYS A 1 104 ? -19.252 4.686 18.307 1.00 79.31 104 LYS A N 1
ATOM 840 C CA . LYS A 1 104 ? -18.815 4.633 19.715 1.00 79.31 104 LYS A CA 1
ATOM 841 C C . LYS A 1 104 ? -19.495 5.671 20.610 1.00 79.31 104 LYS A C 1
ATOM 843 O O . LYS A 1 104 ? -19.635 5.443 21.805 1.00 79.31 104 LYS A O 1
ATOM 848 N N . ASN A 1 105 ? -19.934 6.807 20.069 1.00 77.88 105 ASN A N 1
ATOM 849 C CA . ASN A 1 105 ? -20.658 7.813 20.852 1.00 77.88 105 ASN A CA 1
ATOM 850 C C . ASN A 1 105 ? -22.080 7.376 21.234 1.00 77.88 105 ASN A C 1
ATOM 852 O O . ASN A 1 105 ? -22.582 7.818 22.261 1.00 77.88 105 ASN A O 1
ATOM 856 N N . LYS A 1 106 ? -22.700 6.482 20.455 1.00 79.50 106 LYS A N 1
ATOM 857 C CA . LYS A 1 106 ? -24.070 5.994 20.684 1.00 79.50 106 LYS A CA 1
ATOM 858 C C . LYS A 1 106 ? -24.165 4.968 21.811 1.00 79.50 106 LYS A C 1
ATOM 860 O O . LYS A 1 106 ? -25.244 4.751 22.344 1.00 79.50 106 LYS A O 1
ATOM 865 N N . ILE A 1 107 ? -23.034 4.367 22.171 1.00 82.38 107 ILE A N 1
ATOM 866 C CA . ILE A 1 107 ? -22.959 3.291 23.163 1.00 82.38 107 ILE A CA 1
ATOM 867 C C . ILE A 1 107 ? -22.391 3.742 24.506 1.00 82.38 107 ILE A C 1
ATOM 869 O O . ILE A 1 107 ? -22.308 2.950 25.436 1.00 82.38 107 ILE A O 1
ATOM 873 N N . LYS A 1 108 ? -21.982 5.009 24.638 1.00 80.00 108 LYS A N 1
ATOM 874 C CA . LYS A 1 108 ? -21.485 5.569 25.901 1.00 80.00 108 LYS A CA 1
ATOM 875 C C . LYS A 1 108 ? -22.659 5.821 26.837 1.00 80.00 108 LYS A C 1
ATOM 877 O O . LYS A 1 108 ? -23.355 6.825 26.699 1.00 80.00 108 LYS A O 1
A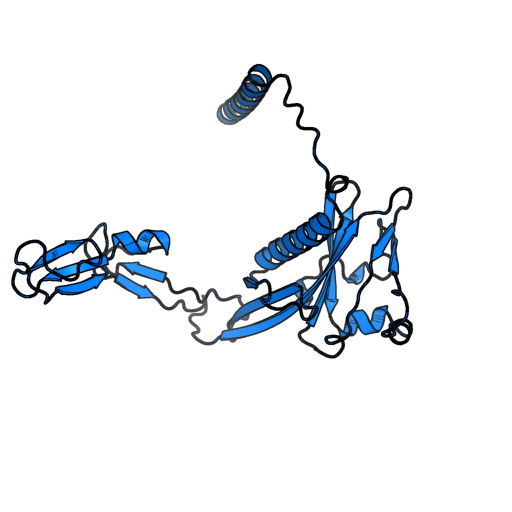TOM 882 N N . THR A 1 109 ? -22.852 4.928 27.798 1.00 81.56 109 THR A N 1
ATOM 883 C CA . THR A 1 109 ? -23.857 5.083 28.851 1.00 81.56 109 THR A CA 1
ATOM 884 C C . THR A 1 109 ? -23.225 5.038 30.234 1.00 81.56 109 THR A C 1
ATOM 886 O O . THR A 1 109 ? -22.277 4.292 30.491 1.00 81.56 109 THR A O 1
ATOM 889 N N . GLY A 1 110 ? -23.752 5.866 31.130 1.00 82.94 110 GLY A N 1
ATOM 890 C CA . GLY A 1 110 ? -23.425 5.864 32.549 1.00 82.94 110 GLY A CA 1
ATOM 891 C C . GLY A 1 110 ? -24.661 5.549 33.380 1.00 82.94 110 GLY A C 1
ATOM 892 O O . GLY A 1 110 ? -25.745 6.034 33.068 1.00 82.94 110 GLY A O 1
ATOM 893 N N . VAL A 1 111 ? -24.497 4.769 34.444 1.00 85.19 111 VAL A N 1
ATOM 894 C CA . VAL A 1 111 ? -25.535 4.507 35.448 1.00 85.19 111 VAL A CA 1
ATOM 895 C C . VAL A 1 111 ? -25.105 5.167 36.752 1.00 85.19 111 VAL A C 1
ATOM 897 O O . VAL A 1 111 ? -24.005 4.910 37.243 1.00 85.19 111 VAL A O 1
ATOM 900 N N . CYS A 1 112 ? -25.939 6.051 37.299 1.00 88.00 112 CYS A N 1
ATOM 901 C CA . CYS A 1 112 ? -25.686 6.634 38.615 1.00 88.00 112 CYS A CA 1
ATOM 902 C C . CYS A 1 112 ? -25.932 5.591 39.710 1.00 88.00 112 CYS A C 1
ATOM 904 O O . CYS A 1 112 ? -27.004 5.003 39.742 1.00 88.00 112 CYS A O 1
ATOM 906 N N . GLN A 1 113 ? -24.982 5.391 40.621 1.00 91.31 113 GLN A N 1
ATOM 907 C CA . GLN A 1 113 ? -25.120 4.418 41.710 1.00 91.31 113 GLN A CA 1
ATOM 908 C C . GLN A 1 113 ? -26.100 4.863 42.798 1.00 91.31 113 GLN A C 1
ATOM 910 O O . GLN A 1 113 ? -26.674 4.016 43.469 1.00 91.31 113 GLN A O 1
ATOM 915 N N . ASP A 1 114 ? -26.307 6.172 42.966 1.00 91.69 114 ASP A N 1
ATOM 916 C CA . ASP A 1 114 ? -27.168 6.688 44.036 1.00 91.69 114 ASP A CA 1
ATOM 917 C C . ASP A 1 114 ? -28.648 6.749 43.620 1.00 91.69 114 ASP A C 1
ATOM 919 O O . ASP A 1 114 ? -29.528 6.551 44.449 1.00 91.69 114 ASP A O 1
ATOM 923 N N . CYS A 1 115 ? -28.947 7.017 42.341 1.00 90.62 115 CYS A N 1
ATOM 924 C CA . CYS A 1 115 ? -30.333 7.136 41.858 1.00 90.62 115 CYS A CA 1
ATOM 925 C C . CYS A 1 115 ? -30.711 6.162 40.733 1.00 90.62 115 CYS A C 1
ATOM 927 O O . CYS A 1 115 ? -31.815 6.253 40.200 1.00 90.62 115 CYS A O 1
ATOM 929 N N . ASN A 1 116 ? -29.804 5.265 40.329 1.00 86.75 116 ASN A N 1
ATOM 930 C CA . ASN A 1 116 ? -29.984 4.258 39.272 1.00 86.75 116 ASN A CA 1
ATOM 931 C C . ASN A 1 116 ? -30.427 4.781 37.894 1.00 86.75 116 ASN A C 1
ATOM 933 O O . ASN A 1 116 ? -30.726 3.994 36.996 1.00 86.75 116 ASN A O 1
ATOM 937 N N . LYS A 1 117 ? -30.425 6.100 37.669 1.00 86.12 117 LYS A N 1
ATOM 938 C CA . LYS A 1 117 ? -30.767 6.664 36.362 1.00 86.12 117 LYS A CA 1
ATOM 939 C C . LYS A 1 117 ? -29.634 6.473 35.359 1.00 86.12 117 LYS A C 1
ATOM 941 O O . LYS A 1 117 ? -28.460 6.730 35.650 1.00 86.12 117 LYS A O 1
ATOM 946 N N . VAL A 1 118 ? -30.024 6.047 34.159 1.00 83.31 118 VAL A N 1
ATOM 947 C CA . VAL A 1 118 ? -29.153 5.921 32.990 1.00 83.31 118 VAL A CA 1
ATOM 948 C C . VAL A 1 118 ? -29.019 7.285 32.325 1.00 83.31 118 VAL A C 1
ATOM 950 O O . VAL A 1 118 ? -30.014 7.963 32.078 1.00 83.31 118 VAL A O 1
ATOM 953 N N . GLN A 1 119 ? -27.793 7.675 32.002 1.00 82.56 119 GLN A N 1
ATOM 954 C CA . GLN A 1 119 ? -27.495 8.899 31.269 1.00 82.56 119 GLN A CA 1
ATOM 955 C C . GLN A 1 119 ? -26.595 8.613 30.069 1.00 82.56 119 GLN A C 1
ATOM 957 O O . GLN A 1 119 ? -25.701 7.762 30.121 1.00 82.56 119 GLN A O 1
ATOM 962 N N . ALA A 1 120 ? -26.847 9.330 28.976 1.00 80.62 120 ALA A N 1
ATOM 963 C CA . ALA A 1 120 ? -26.077 9.218 27.748 1.00 80.62 120 ALA A CA 1
ATOM 964 C C . ALA A 1 120 ? -24.807 10.083 27.799 1.00 80.62 120 ALA A C 1
ATOM 966 O O . ALA A 1 120 ? -24.802 11.203 28.317 1.00 80.62 120 ALA A O 1
ATOM 967 N N . GLY A 1 121 ? -23.733 9.578 27.196 1.00 74.38 121 GLY A N 1
ATOM 968 C CA . GLY A 1 121 ? -22.476 10.295 27.017 1.00 74.38 121 GLY A CA 1
ATOM 969 C C . GLY A 1 121 ? -21.497 10.168 28.187 1.00 74.38 121 GLY A C 1
ATOM 970 O O . GLY A 1 121 ? -21.539 9.234 28.983 1.00 74.38 121 GLY A O 1
ATOM 971 N N . ASN A 1 122 ? -20.558 11.115 28.252 1.00 77.38 122 ASN A N 1
ATOM 972 C CA . ASN A 1 122 ? -19.407 11.103 29.164 1.00 77.38 122 ASN A CA 1
ATOM 973 C C . ASN A 1 122 ? -19.567 12.066 30.356 1.00 77.38 122 ASN A C 1
ATOM 975 O O . ASN A 1 122 ? -18.568 12.566 30.881 1.00 77.38 122 ASN A O 1
ATOM 979 N N . LYS A 1 123 ? -20.802 12.342 30.789 1.00 81.06 123 LYS A N 1
ATOM 980 C CA . LYS A 1 123 ? -21.068 13.260 31.906 1.00 81.06 123 LYS A CA 1
ATOM 981 C C . LYS A 1 123 ? -20.441 12.716 33.198 1.00 81.06 123 LYS A C 1
ATOM 983 O O . LYS A 1 123 ? -20.495 11.517 33.473 1.00 81.06 123 LYS A O 1
ATOM 988 N N . VAL A 1 124 ? -19.772 13.593 33.949 1.00 84.19 124 VAL A N 1
ATOM 989 C CA . VAL A 1 124 ? -19.050 13.237 35.190 1.00 84.19 124 VAL A CA 1
ATOM 990 C C . VAL A 1 124 ? -20.001 13.178 36.389 1.00 84.19 124 VAL A C 1
ATOM 992 O O . VAL A 1 124 ? -19.789 12.388 37.301 1.00 84.19 124 VAL A O 1
ATOM 995 N N . LYS A 1 125 ? -21.071 13.978 36.366 1.00 89.75 125 LYS A N 1
ATOM 996 C CA . LYS A 1 125 ? -22.115 14.004 37.394 1.00 89.75 125 LYS A CA 1
ATOM 997 C C . LYS A 1 125 ? -23.432 13.488 36.828 1.00 89.75 125 LYS A C 1
ATOM 999 O O . LYS A 1 125 ? -23.681 13.616 35.632 1.00 89.75 125 LYS A O 1
ATOM 1004 N N . CYS A 1 126 ? -24.258 12.896 37.681 1.00 87.12 126 CYS A N 1
ATOM 1005 C CA . CYS A 1 126 ? -25.625 12.527 37.349 1.00 87.12 126 CYS A CA 1
ATOM 1006 C C . CYS A 1 126 ? -26.485 13.779 37.163 1.00 87.12 126 CYS A C 1
ATOM 1008 O O . CYS A 1 126 ? -26.566 14.608 38.064 1.00 87.12 126 CYS A O 1
ATOM 1010 N N . GLU A 1 127 ? -27.184 13.886 36.036 1.00 88.75 127 GLU A N 1
ATOM 1011 C CA . GLU A 1 127 ? -28.065 15.034 35.762 1.00 88.75 127 GLU A CA 1
ATOM 1012 C C . GLU A 1 127 ? -29.272 15.123 36.694 1.00 88.75 127 GLU A C 1
ATOM 1014 O O . GLU A 1 127 ? -29.845 16.189 36.864 1.00 88.75 127 GLU A O 1
ATOM 1019 N N . SER A 1 128 ? -29.677 14.003 37.292 1.00 90.12 128 SER A N 1
ATOM 1020 C CA . SER A 1 128 ? -30.868 13.963 38.142 1.00 90.12 128 SER A CA 1
ATOM 1021 C C . SER A 1 128 ? -30.600 14.242 39.615 1.00 90.12 128 SER A C 1
ATOM 1023 O O . SER A 1 128 ? -31.478 14.778 40.276 1.00 90.12 128 SER A O 1
ATOM 1025 N N . CYS A 1 129 ? -29.437 13.858 40.146 1.00 90.31 129 CYS A N 1
ATOM 1026 C CA . CYS A 1 129 ? -29.132 14.010 41.575 1.00 90.31 129 CYS A CA 1
ATOM 1027 C C . CYS A 1 129 ? -27.790 14.697 41.863 1.00 90.31 129 CYS A C 1
ATOM 1029 O O . CYS A 1 129 ? -27.418 14.850 43.020 1.00 90.31 129 CYS A O 1
ATOM 1031 N N . GLY A 1 130 ? -27.020 15.068 40.836 1.00 90.06 130 GLY A N 1
ATOM 1032 C CA . GLY A 1 130 ? -25.719 15.726 40.987 1.00 90.06 130 GLY A CA 1
ATOM 1033 C C . GLY A 1 130 ? -24.573 14.824 41.466 1.00 90.06 130 GLY A C 1
ATOM 1034 O O . GLY A 1 130 ? -23.428 15.279 41.485 1.00 90.06 130 GLY A O 1
ATOM 1035 N N . SER A 1 131 ? -24.840 13.558 41.810 1.00 91.44 131 SER A N 1
ATOM 1036 C CA . SER A 1 131 ? -23.822 12.613 42.289 1.00 91.44 131 SER A CA 1
ATOM 1037 C C . SER A 1 131 ? -22.708 12.380 41.267 1.00 91.44 131 SER A C 1
ATOM 1039 O O . SER A 1 131 ? -22.963 12.235 40.070 1.00 91.44 131 SER A O 1
ATOM 1041 N N . SER A 1 132 ? -21.467 12.286 41.745 1.00 90.19 132 SER A N 1
ATOM 1042 C CA . SER A 1 132 ? -20.289 11.900 40.958 1.00 90.19 132 SER A CA 1
ATOM 1043 C C . SER A 1 132 ? -20.120 10.381 40.810 1.00 90.19 132 SER A C 1
ATOM 1045 O O . SER A 1 132 ? -19.271 9.932 40.040 1.00 90.19 132 SER A O 1
ATOM 1047 N N . LYS A 1 133 ? -20.925 9.569 41.509 1.00 90.19 133 LYS A N 1
ATOM 1048 C CA . LYS A 1 133 ? -20.851 8.101 41.472 1.00 90.19 133 LYS A CA 1
ATOM 1049 C C . LYS A 1 133 ? -21.567 7.545 40.242 1.00 90.19 133 LYS A C 1
ATOM 1051 O O . LYS A 1 133 ? -22.675 7.017 40.322 1.00 90.19 133 LYS A O 1
ATOM 1056 N N . VAL A 1 134 ? -20.950 7.700 39.074 1.00 87.19 134 VAL A N 1
ATOM 1057 C CA . VAL A 1 134 ? -21.482 7.224 37.789 1.00 87.19 134 VAL A CA 1
ATOM 1058 C C . VAL A 1 134 ? -20.605 6.093 37.261 1.00 87.19 134 VAL A C 1
ATOM 1060 O O . VAL A 1 134 ? -19.460 6.317 36.872 1.00 87.19 134 VAL A O 1
ATOM 1063 N N . VAL A 1 135 ? -21.152 4.880 37.184 1.00 86.44 135 VAL A N 1
ATOM 1064 C CA . VAL A 1 135 ? -20.470 3.732 36.574 1.00 86.44 135 VAL A CA 1
ATOM 1065 C C . VAL A 1 135 ? -20.693 3.765 35.071 1.00 86.44 135 VAL A C 1
ATOM 1067 O O . VAL A 1 135 ? -21.831 3.782 34.604 1.00 86.44 135 VAL A O 1
ATOM 1070 N N . ARG A 1 136 ? -19.608 3.752 34.296 1.00 84.12 136 ARG A N 1
ATOM 1071 C CA . ARG A 1 136 ? -19.673 3.734 32.831 1.00 84.12 136 ARG A CA 1
ATOM 1072 C C . ARG A 1 136 ? -19.680 2.303 32.330 1.00 84.12 136 ARG A C 1
ATOM 1074 O O . ARG A 1 136 ? -18.771 1.538 32.636 1.00 84.12 136 ARG A O 1
ATOM 1081 N N . ARG A 1 137 ? -20.691 1.961 31.537 1.00 81.56 137 ARG A N 1
ATOM 1082 C CA . ARG A 1 137 ? -20.769 0.676 30.841 1.00 81.56 137 ARG A CA 1
ATOM 1083 C C . ARG A 1 137 ? -21.257 0.921 29.424 1.00 81.56 137 ARG A C 1
ATOM 1085 O O . ARG A 1 137 ? -22.276 1.595 29.269 1.00 81.56 137 ARG A O 1
ATOM 1092 N N . PRO A 1 138 ? -20.551 0.429 28.399 1.00 84.94 138 PRO A N 1
ATOM 1093 C CA . PRO A 1 138 ? -21.045 0.533 27.044 1.00 84.94 138 PRO A CA 1
ATOM 1094 C C . PRO A 1 138 ? -22.286 -0.352 26.880 1.00 84.94 138 PRO A C 1
ATOM 1096 O O . PRO A 1 138 ? -22.244 -1.539 27.199 1.00 84.94 138 PRO A O 1
ATOM 1099 N N . THR A 1 139 ? -23.390 0.226 26.409 1.00 87.88 139 THR A N 1
ATOM 1100 C CA . THR A 1 139 ? -24.637 -0.513 26.158 1.00 87.88 139 THR A CA 1
ATOM 1101 C C . THR A 1 139 ? -25.105 -0.317 24.728 1.00 87.88 139 THR A C 1
ATOM 1103 O O . THR A 1 139 ? -24.871 0.722 24.109 1.00 87.88 139 THR A O 1
ATOM 1106 N N . CYS A 1 140 ? -25.756 -1.342 24.187 1.00 87.75 140 CYS A N 1
ATOM 1107 C CA . CYS A 1 140 ? -26.297 -1.305 22.839 1.00 87.75 140 CYS A CA 1
ATOM 1108 C C . CYS A 1 140 ? -27.372 -0.221 22.718 1.00 87.75 140 CYS A C 1
ATOM 1110 O O . CYS A 1 140 ? -28.305 -0.161 23.515 1.00 87.75 140 CYS A O 1
ATOM 1112 N N . ASP A 1 141 ? -27.282 0.617 21.690 1.00 86.12 141 ASP A N 1
ATOM 1113 C CA . ASP A 1 141 ? -28.264 1.668 21.426 1.00 86.12 141 ASP A CA 1
ATOM 1114 C C . ASP A 1 141 ? -29.664 1.101 21.128 1.00 86.12 141 ASP A C 1
ATOM 1116 O O . ASP A 1 141 ? -30.649 1.729 21.521 1.00 86.12 141 ASP A O 1
ATOM 1120 N N . VAL A 1 142 ? -29.740 -0.100 20.536 1.00 87.12 142 VAL A N 1
ATOM 1121 C CA . VAL A 1 142 ? -30.985 -0.801 20.170 1.00 87.12 142 VAL A CA 1
ATOM 1122 C C . VAL A 1 142 ? -31.608 -1.542 21.353 1.00 87.12 142 VAL A C 1
ATOM 1124 O O . VAL A 1 142 ? -32.727 -1.235 21.744 1.00 87.12 142 VAL A O 1
ATOM 1127 N N . CYS A 1 143 ? -30.901 -2.516 21.936 1.00 88.12 143 CYS A N 1
ATOM 1128 C CA . CYS A 1 143 ? -31.490 -3.436 22.920 1.00 88.12 143 CYS A CA 1
ATOM 1129 C C . CYS A 1 143 ? -31.001 -3.211 24.357 1.00 88.12 143 CYS A C 1
ATOM 1131 O O . CYS A 1 143 ? -31.319 -4.009 25.232 1.00 88.12 143 CYS A O 1
ATOM 1133 N N . LYS A 1 144 ? -30.162 -2.191 24.591 1.00 86.31 144 LYS A N 1
ATOM 1134 C CA . LYS A 1 144 ? -29.528 -1.886 25.892 1.00 86.31 144 LYS A CA 1
ATOM 1135 C C . LYS A 1 144 ? -28.680 -3.021 26.488 1.00 86.31 144 LYS A C 1
ATOM 1137 O O . LYS A 1 144 ? -28.244 -2.922 27.629 1.00 86.31 144 LYS A O 1
ATOM 1142 N N . GLY A 1 145 ? -28.404 -4.065 25.704 1.00 86.81 145 GLY A N 1
ATOM 1143 C CA . GLY A 1 145 ? -27.568 -5.195 26.100 1.00 86.81 145 GLY A CA 1
ATOM 1144 C C . GLY A 1 145 ? -26.097 -4.809 26.258 1.00 86.81 145 GLY A C 1
ATOM 1145 O O . GLY A 1 145 ? -25.654 -3.776 25.747 1.00 86.81 145 GLY A O 1
ATOM 1146 N N . GLU A 1 146 ? -25.343 -5.662 26.950 1.00 88.38 146 GLU A N 1
ATOM 1147 C CA . GLU A 1 146 ? -23.902 -5.499 27.148 1.00 88.38 146 GLU A CA 1
ATOM 1148 C C . GLU A 1 146 ? -23.151 -5.555 25.808 1.00 88.38 146 GLU A C 1
ATOM 1150 O O . GLU A 1 146 ? -23.506 -6.320 24.904 1.00 88.38 146 GLU A O 1
ATOM 1155 N N . ILE A 1 147 ? -22.120 -4.720 25.683 1.00 89.62 147 ILE A N 1
ATOM 1156 C CA . ILE A 1 147 ? -21.208 -4.714 24.541 1.00 89.62 147 ILE A CA 1
ATOM 1157 C C . ILE A 1 147 ? -19.895 -5.351 24.963 1.00 89.62 147 ILE A C 1
ATOM 1159 O O . ILE A 1 147 ? -19.315 -4.973 25.980 1.00 89.62 147 ILE A O 1
ATOM 1163 N N . GLU A 1 148 ? -19.409 -6.271 24.143 1.00 89.06 148 GLU A N 1
ATOM 1164 C CA . GLU A 1 148 ? -18.101 -6.888 24.298 1.00 89.06 148 GLU A CA 1
ATOM 1165 C C . GLU A 1 148 ? -17.181 -6.563 23.130 1.00 89.06 148 GLU A C 1
ATOM 1167 O O . GLU A 1 148 ? -17.606 -6.130 22.059 1.00 89.06 148 GLU A O 1
ATOM 1172 N N . MET A 1 149 ? -15.890 -6.772 23.361 1.00 86.94 149 MET A N 1
ATOM 1173 C CA . MET A 1 149 ? -14.883 -6.701 22.320 1.00 86.94 149 MET A CA 1
ATOM 1174 C C . MET A 1 149 ? -14.563 -8.118 21.864 1.00 86.94 149 MET A C 1
ATOM 1176 O O . MET A 1 149 ? -13.995 -8.900 22.628 1.00 86.94 149 MET A O 1
ATOM 1180 N N . ILE A 1 150 ? -14.906 -8.441 20.621 1.00 83.88 150 ILE A N 1
ATOM 1181 C CA . ILE A 1 150 ? -14.579 -9.738 20.038 1.00 83.88 150 ILE A CA 1
ATOM 1182 C C . ILE A 1 150 ? -13.176 -9.641 19.442 1.00 83.88 150 ILE A C 1
ATOM 1184 O O . ILE A 1 150 ? -12.913 -8.850 18.534 1.00 83.88 150 ILE A O 1
ATOM 1188 N N . LYS A 1 151 ? -12.253 -10.452 19.971 1.00 77.50 151 LYS A N 1
ATOM 1189 C CA . LYS A 1 151 ? -10.946 -10.670 19.342 1.00 77.50 151 LYS A CA 1
ATOM 1190 C C . LYS A 1 151 ? -11.154 -11.616 18.163 1.00 77.50 151 LYS A C 1
ATOM 1192 O O . LYS A 1 151 ? -11.587 -12.750 18.363 1.00 77.50 151 LYS A O 1
ATOM 1197 N N . HIS A 1 152 ? -10.867 -11.154 16.949 1.00 77.75 152 HIS A N 1
ATOM 1198 C CA . HIS A 1 152 ? -11.025 -11.984 15.760 1.00 77.75 152 HIS A CA 1
ATOM 1199 C C . HIS A 1 152 ? -10.029 -13.141 15.779 1.00 77.75 152 HIS A C 1
ATOM 1201 O O . HIS A 1 152 ? -8.818 -12.936 15.864 1.00 77.75 152 HIS A O 1
ATOM 1207 N N . LYS A 1 153 ? -10.558 -14.358 15.677 1.00 83.44 153 LYS A N 1
ATOM 1208 C CA . LYS A 1 153 ? -9.781 -15.539 15.309 1.00 83.44 153 LYS A CA 1
ATOM 1209 C C . LYS A 1 153 ? -9.666 -15.607 13.793 1.00 83.44 153 LYS A C 1
ATOM 1211 O O . LYS A 1 153 ? -10.518 -15.070 13.085 1.00 83.44 153 LYS A O 1
ATOM 1216 N N . CYS A 1 154 ? -8.636 -16.286 13.305 1.00 85.44 154 CYS A N 1
ATOM 1217 C CA . CYS A 1 154 ? -8.576 -16.628 11.892 1.00 85.44 154 CYS A CA 1
ATOM 1218 C C . CYS A 1 154 ? -9.752 -17.555 11.528 1.00 85.44 154 CYS A C 1
ATOM 1220 O O . CYS A 1 154 ? -10.299 -18.235 12.396 1.00 85.44 154 CYS A O 1
ATOM 1222 N N . GLU A 1 155 ? -10.105 -17.644 10.244 1.00 85.38 155 GLU A N 1
ATOM 1223 C CA . GLU A 1 155 ? -11.107 -18.593 9.731 1.00 85.38 155 GLU A CA 1
ATOM 1224 C C . GLU A 1 155 ? -10.796 -20.048 10.118 1.00 85.38 155 GLU A C 1
ATOM 1226 O O . GLU A 1 155 ? -11.705 -20.837 10.349 1.00 85.38 155 GLU A O 1
ATOM 1231 N N . CYS A 1 156 ? -9.512 -20.400 10.255 1.00 89.25 156 CYS A N 1
ATOM 1232 C CA . CYS A 1 156 ? -9.076 -21.713 10.742 1.00 89.25 156 CYS A CA 1
ATOM 1233 C C . CYS A 1 156 ? -9.126 -21.853 12.277 1.00 89.25 156 CYS A C 1
ATOM 1235 O O . CYS A 1 156 ? -8.558 -22.790 12.831 1.00 89.25 156 CYS A O 1
ATOM 1237 N N . ASN A 1 157 ? -9.762 -20.907 12.977 1.00 89.31 157 ASN A N 1
ATOM 1238 C CA . ASN A 1 157 ? -9.885 -20.824 14.435 1.00 89.31 157 ASN A CA 1
ATOM 1239 C C . ASN A 1 157 ? -8.552 -20.630 15.195 1.00 89.31 157 ASN A C 1
ATOM 1241 O O . ASN A 1 157 ? -8.542 -20.635 16.428 1.00 89.31 157 ASN A O 1
ATOM 1245 N N . SER A 1 158 ? -7.438 -20.419 14.482 1.00 89.50 158 SER A N 1
ATOM 1246 C CA . SER A 1 158 ? -6.146 -20.068 15.081 1.00 89.50 158 SER A CA 1
ATOM 1247 C C . SER A 1 158 ? -6.214 -18.716 15.801 1.00 89.50 158 SER A C 1
ATOM 1249 O O . SER A 1 158 ? -7.002 -17.839 15.431 1.00 89.50 158 SER A O 1
ATOM 1251 N N . THR A 1 159 ? -5.347 -18.54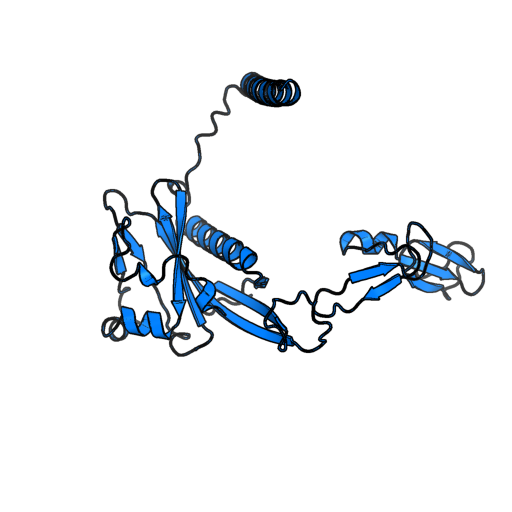3 16.805 1.00 89.56 159 THR A N 1
ATOM 1252 C CA . THR A 1 159 ? -5.027 -17.270 17.489 1.00 89.56 159 THR A CA 1
ATOM 1253 C C . THR A 1 159 ? -3.594 -16.783 17.207 1.00 89.56 159 THR A C 1
ATOM 1255 O O . THR A 1 159 ? -3.214 -15.718 17.686 1.00 89.56 159 THR A O 1
ATOM 1258 N N . ASN A 1 160 ? -2.815 -17.536 16.417 1.00 92.12 160 ASN A N 1
ATOM 1259 C CA . ASN A 1 160 ? -1.395 -17.284 16.164 1.00 92.12 160 ASN A CA 1
ATOM 1260 C C . ASN A 1 160 ? -1.165 -16.659 14.785 1.00 92.12 160 ASN A C 1
ATOM 1262 O O . ASN A 1 160 ? -1.475 -17.273 13.759 1.00 92.12 160 ASN A O 1
ATOM 1266 N N . TYR A 1 161 ? -0.576 -15.468 14.767 1.00 92.94 161 TYR A N 1
ATOM 1267 C CA . TYR A 1 161 ? -0.225 -14.749 13.550 1.00 92.94 161 TYR A CA 1
ATOM 1268 C C . TYR A 1 161 ? 1.228 -14.280 13.589 1.00 92.94 161 TYR A C 1
ATOM 1270 O O . TYR A 1 161 ? 1.796 -14.066 14.659 1.00 92.94 161 TYR A O 1
ATOM 1278 N N . GLU A 1 162 ? 1.798 -14.084 12.410 1.00 94.50 162 GLU A N 1
ATOM 1279 C CA . GLU A 1 162 ? 3.024 -13.323 12.207 1.00 94.50 162 GLU A CA 1
ATOM 1280 C C . GLU A 1 162 ? 2.686 -11.973 11.574 1.00 94.50 162 GLU A C 1
ATOM 1282 O O . GLU A 1 162 ? 1.660 -11.826 10.905 1.00 94.50 162 GLU A O 1
ATOM 1287 N N . THR A 1 163 ? 3.532 -10.969 11.794 1.00 94.56 163 THR A N 1
ATOM 1288 C CA . THR A 1 163 ? 3.392 -9.674 11.122 1.00 94.56 163 THR A CA 1
ATOM 1289 C C . THR A 1 163 ? 4.535 -9.506 10.146 1.00 94.56 163 THR A C 1
ATOM 1291 O O . THR A 1 163 ? 5.695 -9.539 10.550 1.00 94.56 163 THR A O 1
ATOM 1294 N N . LYS A 1 164 ? 4.204 -9.304 8.873 1.00 95.38 164 LYS A N 1
ATOM 1295 C CA . LYS A 1 164 ? 5.183 -8.955 7.848 1.00 95.38 164 LYS A CA 1
ATOM 1296 C C . LYS A 1 164 ? 5.244 -7.445 7.728 1.00 95.38 164 LYS A C 1
ATOM 1298 O O . LYS A 1 164 ? 4.201 -6.804 7.616 1.00 95.38 164 LYS A O 1
ATOM 1303 N N . PHE A 1 165 ? 6.455 -6.909 7.735 1.00 96.12 165 PHE A N 1
ATOM 1304 C CA . PHE A 1 165 ? 6.744 -5.501 7.492 1.00 96.12 165 PHE A CA 1
ATOM 1305 C C . PHE A 1 165 ? 7.600 -5.380 6.242 1.00 96.12 165 PHE A C 1
ATOM 1307 O O . PHE A 1 165 ? 8.480 -6.218 6.026 1.00 96.12 165 PHE A O 1
ATOM 1314 N N . ARG A 1 166 ? 7.333 -4.355 5.434 1.00 96.38 166 ARG A N 1
ATOM 1315 C CA . ARG A 1 166 ? 8.178 -3.962 4.306 1.00 96.38 166 ARG A CA 1
ATOM 1316 C C . ARG A 1 166 ? 8.300 -2.451 4.263 1.00 96.38 166 ARG A C 1
ATOM 1318 O O . ARG A 1 166 ? 7.353 -1.733 4.598 1.00 96.38 166 ARG A O 1
ATOM 1325 N N . THR A 1 167 ? 9.449 -1.988 3.809 1.00 95.44 167 THR A N 1
ATOM 1326 C CA . THR A 1 167 ? 9.663 -0.594 3.430 1.00 95.44 167 THR A CA 1
ATOM 1327 C C . THR A 1 167 ? 9.656 -0.517 1.908 1.00 95.44 167 THR A C 1
ATOM 1329 O O . THR A 1 167 ? 10.105 -1.442 1.232 1.00 95.44 167 THR A O 1
ATOM 1332 N N . ILE A 1 168 ? 9.093 0.551 1.352 1.00 95.81 168 ILE A N 1
ATOM 1333 C CA . ILE A 1 168 ? 8.967 0.722 -0.093 1.00 95.81 168 ILE A CA 1
ATOM 1334 C C . ILE A 1 168 ? 9.486 2.093 -0.485 1.00 95.81 168 ILE A C 1
ATOM 1336 O O . ILE A 1 168 ? 9.088 3.103 0.098 1.00 95.81 168 ILE A O 1
ATOM 1340 N N . GLN A 1 169 ? 10.319 2.112 -1.518 1.00 94.19 169 GLN A N 1
ATOM 1341 C CA . GLN A 1 169 ? 10.643 3.317 -2.265 1.00 94.19 169 GLN A CA 1
ATOM 1342 C C . GLN A 1 169 ? 9.873 3.310 -3.591 1.00 94.19 169 GLN A C 1
ATOM 1344 O O . GLN A 1 169 ? 9.916 2.340 -4.355 1.00 94.19 169 GLN A O 1
ATOM 1349 N N . VAL A 1 170 ? 9.147 4.391 -3.859 1.00 94.62 170 VAL A N 1
ATOM 1350 C CA . VAL A 1 170 ? 8.290 4.559 -5.028 1.00 94.62 170 VAL A CA 1
ATOM 1351 C C . VAL A 1 170 ? 8.918 5.551 -5.998 1.00 94.62 170 VAL A C 1
ATOM 1353 O O . VAL A 1 170 ? 9.375 6.632 -5.631 1.00 94.62 170 VAL A O 1
ATOM 1356 N N . LYS A 1 171 ? 8.900 5.210 -7.286 1.00 93.50 171 LYS A N 1
ATOM 1357 C CA . LYS A 1 171 ? 9.190 6.164 -8.362 1.00 93.50 171 LYS A CA 1
ATOM 1358 C C . LYS A 1 171 ? 8.076 6.177 -9.368 1.00 93.50 171 LYS A C 1
ATOM 1360 O O . LYS A 1 171 ? 7.514 5.138 -9.681 1.00 93.50 171 LYS A O 1
ATOM 1365 N N . SER A 1 172 ? 7.787 7.359 -9.889 1.00 94.69 172 SER A N 1
ATOM 1366 C CA . SER A 1 172 ? 6.722 7.545 -10.863 1.00 94.69 172 SER A CA 1
ATOM 1367 C C . SER A 1 172 ? 7.308 8.054 -12.166 1.00 94.69 172 SER A C 1
ATOM 1369 O O . SER A 1 172 ? 8.114 8.983 -12.154 1.00 94.69 172 SER A O 1
ATOM 1371 N N . SER A 1 173 ? 6.901 7.467 -13.286 1.00 94.75 173 SER A N 1
ATOM 1372 C CA . SER A 1 173 ? 7.320 7.899 -14.618 1.00 94.75 173 SER A CA 1
ATOM 1373 C C . SER A 1 173 ? 6.137 7.903 -15.576 1.00 94.75 173 SER A C 1
ATOM 1375 O O . SER A 1 173 ? 5.169 7.166 -15.390 1.00 94.75 173 SER A O 1
ATOM 1377 N N . ARG A 1 174 ? 6.219 8.753 -16.594 1.00 93.31 174 ARG A N 1
ATOM 1378 C CA . ARG A 1 174 ? 5.307 8.757 -17.740 1.00 93.31 174 ARG A CA 1
ATOM 1379 C C . ARG A 1 174 ? 6.095 8.381 -18.977 1.00 93.31 174 ARG A C 1
ATOM 1381 O O . ARG A 1 174 ? 7.326 8.475 -18.975 1.00 93.31 174 ARG A O 1
ATOM 1388 N N . VAL A 1 175 ? 5.383 7.990 -20.022 1.00 92.62 175 VAL A N 1
ATOM 1389 C CA . VAL A 1 175 ? 5.971 7.923 -21.358 1.00 92.62 175 VAL A CA 1
ATOM 1390 C C . VAL A 1 175 ? 6.541 9.304 -21.692 1.00 92.62 175 VAL A C 1
ATOM 1392 O O . VAL A 1 175 ? 5.895 10.328 -21.474 1.00 92.62 175 VAL A O 1
ATOM 1395 N N . GLU A 1 176 ? 7.802 9.346 -22.111 1.00 86.75 176 GLU A N 1
ATOM 1396 C CA . GLU A 1 176 ? 8.457 10.603 -22.464 1.00 86.75 176 GLU A CA 1
ATOM 1397 C C . GLU A 1 176 ? 7.898 11.149 -23.789 1.00 86.75 176 GLU A C 1
ATOM 1399 O O . GLU A 1 176 ? 7.775 10.414 -24.765 1.00 86.75 176 GLU A O 1
ATOM 1404 N N . ASP A 1 177 ? 7.623 12.454 -23.866 1.00 80.31 177 ASP A N 1
ATOM 1405 C CA . ASP A 1 177 ? 7.088 13.071 -25.087 1.00 80.31 177 ASP A CA 1
ATOM 1406 C C . ASP A 1 177 ? 7.962 12.768 -26.316 1.00 80.31 177 ASP A C 1
ATOM 1408 O O . ASP A 1 177 ? 9.174 13.011 -26.338 1.00 80.31 177 ASP A O 1
ATOM 1412 N N . GLY A 1 178 ? 7.338 12.221 -27.363 1.00 77.12 178 GLY A N 1
ATOM 1413 C CA . GLY A 1 178 ? 8.017 11.851 -28.608 1.00 77.12 178 GLY A CA 1
ATOM 1414 C C . GLY A 1 178 ? 8.918 10.614 -28.509 1.00 77.12 178 GLY A C 1
ATOM 1415 O O . GLY A 1 178 ? 9.580 10.270 -29.491 1.00 77.12 178 GLY A O 1
ATOM 1416 N N . LYS A 1 179 ? 8.942 9.919 -27.365 1.00 77.31 179 LYS A N 1
ATOM 1417 C CA . LYS A 1 179 ? 9.698 8.681 -27.159 1.00 77.31 179 LYS A CA 1
ATOM 1418 C C . LYS A 1 179 ? 8.776 7.596 -26.608 1.00 77.31 179 LYS A C 1
ATOM 1420 O O . LYS A 1 179 ? 8.122 7.768 -25.595 1.00 77.31 179 LYS A O 1
ATOM 1425 N N . ASN A 1 180 ? 8.781 6.416 -27.221 1.00 89.50 180 ASN A N 1
ATOM 1426 C CA . ASN A 1 180 ? 8.045 5.254 -26.702 1.00 89.50 180 ASN A CA 1
ATOM 1427 C C . ASN A 1 180 ? 8.806 4.591 -25.536 1.00 89.50 180 ASN A C 1
ATOM 1429 O O . ASN A 1 180 ? 9.123 3.400 -25.588 1.00 89.50 180 ASN A O 1
ATOM 1433 N N . SER A 1 181 ? 9.191 5.374 -24.528 1.00 93.19 181 SER A N 1
ATOM 1434 C CA . SER A 1 181 ? 10.013 4.917 -23.412 1.00 93.19 181 SER A CA 1
ATOM 1435 C C . SER A 1 181 ? 9.633 5.583 -22.102 1.00 93.19 181 SER A C 1
ATOM 1437 O O . SER A 1 181 ? 9.328 6.773 -22.061 1.00 93.19 181 SER A O 1
ATOM 1439 N N . TYR A 1 182 ? 9.750 4.814 -21.028 1.00 93.88 182 TYR A N 1
ATOM 1440 C CA . TYR A 1 182 ? 9.827 5.334 -19.675 1.00 93.88 182 TYR A CA 1
ATOM 1441 C C . TYR A 1 182 ? 11.256 5.732 -19.343 1.00 93.88 182 TYR A C 1
ATOM 1443 O O . TYR A 1 182 ? 12.219 5.224 -19.927 1.00 93.88 182 TYR A O 1
ATOM 1451 N N . ALA A 1 183 ? 11.377 6.607 -18.353 1.00 90.56 183 ALA A N 1
ATOM 1452 C CA . ALA A 1 183 ? 12.659 6.971 -17.791 1.00 90.56 183 ALA A CA 1
ATOM 1453 C C . ALA A 1 183 ? 12.556 7.081 -16.271 1.00 90.56 183 ALA A C 1
ATOM 1455 O O . ALA A 1 183 ? 11.764 7.878 -15.759 1.00 90.56 183 ALA A O 1
ATOM 1456 N N . THR A 1 184 ? 13.344 6.287 -15.552 1.00 84.94 184 THR A N 1
ATOM 1457 C CA . THR A 1 184 ? 13.299 6.211 -14.087 1.00 84.94 184 THR A CA 1
ATOM 1458 C C . THR A 1 184 ? 14.670 6.478 -13.482 1.00 84.94 184 THR A C 1
ATOM 1460 O O . THR A 1 184 ? 15.705 6.062 -14.004 1.00 84.94 184 THR A O 1
ATOM 1463 N N . ASP A 1 185 ? 14.677 7.196 -12.362 1.00 82.44 185 ASP A N 1
ATOM 1464 C CA . ASP A 1 185 ? 15.848 7.428 -11.530 1.00 82.44 185 ASP A CA 1
ATOM 1465 C C . ASP A 1 185 ? 15.597 6.853 -10.131 1.00 82.44 185 ASP A C 1
ATOM 1467 O O . ASP A 1 185 ? 14.628 7.203 -9.458 1.00 82.44 185 ASP A O 1
ATOM 1471 N N . MET A 1 186 ? 16.471 5.961 -9.665 1.00 79.25 186 MET A N 1
ATOM 1472 C CA . MET A 1 186 ? 16.355 5.389 -8.323 1.00 79.25 186 MET A CA 1
ATOM 1473 C C . MET A 1 186 ? 17.617 5.666 -7.510 1.00 79.25 186 MET A C 1
ATOM 1475 O O . MET A 1 186 ? 18.732 5.520 -8.007 1.00 79.25 186 MET A O 1
ATOM 1479 N N . LYS A 1 187 ? 17.435 6.082 -6.250 1.00 78.75 187 LYS A N 1
ATOM 1480 C CA . LYS A 1 187 ? 18.520 6.359 -5.296 1.00 78.75 187 LYS A CA 1
ATOM 1481 C C . LYS A 1 187 ? 18.372 5.434 -4.081 1.00 78.75 187 LYS A C 1
ATOM 1483 O O . LYS A 1 187 ? 17.908 5.885 -3.037 1.00 78.75 187 LYS A O 1
ATOM 1488 N N . PRO A 1 188 ? 18.792 4.163 -4.197 1.00 71.44 188 PRO A N 1
ATOM 1489 C CA . PRO A 1 188 ? 18.565 3.125 -3.185 1.00 71.44 188 PRO A CA 1
ATOM 1490 C C . PRO A 1 188 ? 19.489 3.215 -1.950 1.00 71.44 188 PRO A C 1
ATOM 1492 O O . PRO A 1 188 ? 19.633 2.231 -1.232 1.00 71.44 188 PRO A O 1
ATOM 1495 N N . LYS A 1 189 ? 20.153 4.362 -1.727 1.00 70.69 189 LYS A N 1
ATOM 1496 C CA . LYS A 1 189 ? 21.435 4.505 -1.003 1.00 70.69 189 LYS A CA 1
ATOM 1497 C C . LYS A 1 189 ? 21.546 3.707 0.302 1.00 70.69 189 LYS A C 1
ATOM 1499 O O . LYS A 1 189 ? 22.508 2.963 0.448 1.00 70.69 189 LYS A O 1
ATOM 1504 N N . ASP A 1 190 ? 20.568 3.828 1.193 1.00 73.62 190 ASP A N 1
ATOM 1505 C CA . ASP A 1 190 ? 20.672 3.285 2.555 1.00 73.62 190 ASP A CA 1
ATOM 1506 C C . ASP A 1 190 ? 19.912 1.958 2.736 1.00 73.62 190 ASP A C 1
ATOM 1508 O O . ASP A 1 190 ? 20.058 1.283 3.750 1.00 73.62 190 ASP A O 1
ATOM 1512 N N . LEU A 1 191 ? 19.126 1.554 1.733 1.00 85.56 191 LEU A N 1
ATOM 1513 C CA . LEU A 1 191 ? 18.201 0.416 1.813 1.00 85.56 191 LEU A CA 1
ATOM 1514 C C . LEU A 1 191 ? 18.581 -0.728 0.869 1.00 85.56 191 LEU A C 1
ATOM 1516 O O . LEU A 1 191 ? 17.908 -1.751 0.814 1.00 85.56 191 LEU A O 1
ATOM 1520 N N . ILE A 1 192 ? 19.694 -0.585 0.146 1.00 87.12 192 ILE A N 1
ATOM 1521 C CA . ILE A 1 192 ? 20.177 -1.565 -0.832 1.00 87.12 192 ILE A CA 1
ATOM 1522 C C . ILE A 1 192 ? 20.689 -2.867 -0.202 1.00 87.12 192 ILE A C 1
ATOM 1524 O O . ILE A 1 192 ? 20.953 -3.833 -0.910 1.00 87.12 192 ILE A O 1
ATOM 1528 N N . GLU A 1 193 ? 20.854 -2.912 1.117 1.00 88.19 193 GLU A N 1
ATOM 1529 C CA . GLU A 1 193 ? 21.197 -4.130 1.863 1.00 88.19 193 GLU A CA 1
ATOM 1530 C C . GLU A 1 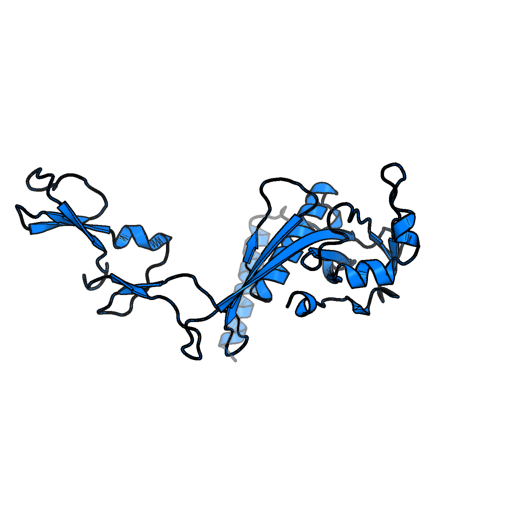193 ? 20.017 -4.673 2.686 1.00 88.19 193 GLU A C 1
ATOM 1532 O O . GLU A 1 193 ? 20.117 -5.759 3.254 1.00 88.19 193 GLU A O 1
ATOM 1537 N N . ASP A 1 194 ? 18.888 -3.958 2.742 1.00 91.31 194 ASP A N 1
ATOM 1538 C CA . ASP A 1 194 ? 17.728 -4.380 3.524 1.00 91.31 194 ASP A CA 1
ATOM 1539 C C . ASP A 1 194 ? 16.866 -5.375 2.733 1.00 91.31 194 ASP A C 1
ATOM 1541 O O . ASP A 1 194 ? 16.165 -5.020 1.788 1.00 91.31 194 ASP A O 1
ATOM 1545 N N . GLY A 1 195 ? 16.875 -6.643 3.151 1.00 93.62 195 GLY A N 1
ATOM 1546 C CA . GLY A 1 195 ? 16.056 -7.696 2.542 1.00 93.62 195 GLY A CA 1
ATOM 1547 C C . GLY A 1 195 ? 14.540 -7.504 2.700 1.00 93.62 195 GLY A C 1
ATOM 1548 O O . GLY A 1 195 ? 13.773 -8.198 2.034 1.00 93.62 195 GLY A O 1
ATOM 1549 N N . PHE A 1 196 ? 14.093 -6.582 3.558 1.00 95.25 196 PHE A N 1
ATOM 1550 C CA . PHE A 1 196 ? 12.683 -6.213 3.712 1.00 95.25 196 PHE A CA 1
ATOM 1551 C C . PHE A 1 196 ? 12.303 -4.941 2.948 1.00 95.25 196 PHE A C 1
ATOM 1553 O O . PHE A 1 196 ? 11.138 -4.525 3.008 1.00 95.25 196 PHE A O 1
ATOM 1560 N N . HIS A 1 197 ? 13.249 -4.349 2.218 1.00 95.44 197 HIS A N 1
ATOM 1561 C CA . HIS A 1 197 ? 13.010 -3.201 1.362 1.00 95.44 197 HIS A CA 1
ATOM 1562 C C . HIS A 1 197 ? 12.676 -3.608 -0.075 1.00 95.44 197 HIS A C 1
ATOM 1564 O O . HIS A 1 197 ? 13.198 -4.586 -0.616 1.00 95.44 197 HIS A O 1
ATOM 1570 N N . PHE A 1 198 ? 11.788 -2.837 -0.700 1.00 96.62 198 PHE A N 1
ATOM 1571 C CA . PHE A 1 198 ? 11.305 -3.071 -2.054 1.00 96.62 198 PHE A CA 1
ATOM 1572 C C . PHE A 1 198 ? 11.229 -1.768 -2.846 1.00 96.62 198 PHE A C 1
ATOM 1574 O O . PHE A 1 198 ? 10.955 -0.693 -2.310 1.00 96.62 198 PHE A O 1
ATOM 1581 N N . TYR A 1 199 ? 11.408 -1.886 -4.156 1.00 95.31 199 TYR A N 1
ATOM 1582 C CA . TYR A 1 199 ? 11.262 -0.785 -5.098 1.00 95.31 199 TYR A CA 1
ATOM 1583 C C . TYR A 1 199 ? 9.999 -0.990 -5.919 1.00 95.31 199 TYR A C 1
ATOM 1585 O O . TYR A 1 199 ? 9.786 -2.072 -6.468 1.00 95.31 199 TYR A O 1
ATOM 1593 N N . ILE A 1 200 ? 9.175 0.051 -6.032 1.00 97.25 200 ILE A N 1
ATOM 1594 C CA . ILE A 1 200 ? 8.010 0.031 -6.918 1.00 97.25 200 ILE A CA 1
ATOM 1595 C C . ILE A 1 200 ? 8.082 1.204 -7.887 1.00 97.25 200 ILE A C 1
ATOM 1597 O O . ILE A 1 200 ? 8.075 2.366 -7.481 1.00 97.25 200 ILE A O 1
ATOM 1601 N N . TRP A 1 201 ? 8.135 0.913 -9.186 1.00 96.69 201 TRP A N 1
ATOM 1602 C CA . TRP A 1 201 ? 7.996 1.936 -10.223 1.00 96.69 201 TRP A CA 1
ATOM 1603 C C . TRP A 1 201 ? 6.553 1.973 -10.716 1.00 96.69 201 TRP A C 1
ATOM 1605 O O . TRP A 1 201 ? 6.061 0.984 -11.245 1.00 96.69 201 TRP A O 1
ATOM 1615 N N . CYS A 1 202 ? 5.882 3.109 -10.546 1.00 97.19 202 CYS A N 1
ATOM 1616 C CA . CYS A 1 202 ? 4.566 3.404 -11.096 1.00 97.19 202 CYS A CA 1
ATOM 1617 C C . CYS A 1 202 ? 4.729 4.094 -12.456 1.00 97.19 202 CYS A C 1
ATOM 1619 O O . CYS A 1 202 ? 5.181 5.236 -12.547 1.00 97.19 202 CYS A O 1
ATOM 1621 N N . LEU A 1 203 ? 4.399 3.383 -13.524 1.00 96.56 203 LEU A N 1
ATOM 1622 C CA . LEU A 1 203 ? 4.590 3.806 -14.903 1.00 96.56 203 LEU A CA 1
ATOM 1623 C C . LEU A 1 203 ? 3.225 4.098 -15.521 1.00 96.56 203 LEU A C 1
ATOM 1625 O O . LEU A 1 203 ? 2.388 3.204 -15.609 1.00 96.56 203 LEU A O 1
ATOM 1629 N N . ILE A 1 204 ? 2.986 5.345 -15.914 1.00 95.25 204 ILE A N 1
ATOM 1630 C CA . ILE A 1 204 ? 1.713 5.767 -16.507 1.00 95.25 204 ILE A CA 1
ATOM 1631 C C . ILE A 1 204 ? 1.859 5.815 -18.027 1.00 95.25 204 ILE A C 1
ATOM 1633 O O . ILE A 1 204 ? 2.723 6.532 -18.536 1.00 95.25 204 ILE A O 1
ATOM 1637 N N . ASP A 1 205 ? 1.069 5.009 -18.735 1.00 92.81 205 ASP A N 1
ATOM 1638 C CA . ASP A 1 205 ? 1.038 4.976 -20.200 1.00 92.81 205 ASP A CA 1
ATOM 1639 C C . ASP A 1 205 ? 0.287 6.180 -20.809 1.00 92.81 205 ASP A C 1
ATOM 1641 O O . ASP A 1 205 ? -0.280 7.012 -20.100 1.00 92.81 205 ASP A O 1
ATOM 1645 N N . ASP A 1 206 ? 0.266 6.262 -22.142 1.00 89.06 206 ASP A N 1
ATOM 1646 C CA . ASP A 1 206 ? -0.405 7.344 -22.881 1.00 89.06 206 ASP A CA 1
ATOM 1647 C C . ASP A 1 206 ? -1.939 7.360 -22.706 1.00 89.06 206 ASP A C 1
ATOM 1649 O O . ASP A 1 206 ? -2.598 8.325 -23.087 1.00 89.06 206 ASP A O 1
ATOM 1653 N N . ASN A 1 207 ? -2.521 6.301 -22.132 1.00 89.94 207 ASN A N 1
ATOM 1654 C CA . ASN A 1 207 ? -3.949 6.176 -21.835 1.00 89.94 207 ASN A CA 1
ATOM 1655 C C . ASN A 1 207 ? -4.257 6.417 -20.346 1.00 89.94 207 ASN A C 1
ATOM 1657 O O . ASN A 1 207 ? -5.321 6.013 -19.870 1.00 89.94 207 ASN A O 1
ATOM 1661 N N . ASP A 1 208 ? -3.325 7.021 -19.600 1.00 89.31 208 ASP A N 1
ATOM 1662 C CA . ASP A 1 208 ? -3.397 7.209 -18.147 1.00 89.31 208 ASP A CA 1
ATOM 1663 C C . ASP A 1 208 ? -3.572 5.890 -17.355 1.00 89.31 208 ASP A C 1
ATOM 1665 O O . ASP A 1 208 ? -4.042 5.871 -16.211 1.00 89.31 208 ASP A O 1
ATOM 1669 N N . LYS A 1 209 ? -3.165 4.754 -17.935 1.00 93.12 209 LYS A N 1
ATOM 1670 C CA . LYS A 1 209 ? -3.160 3.455 -17.265 1.00 93.12 209 LYS A CA 1
ATOM 1671 C C . LYS A 1 209 ? -1.845 3.259 -16.519 1.00 93.12 209 LYS A C 1
ATOM 1673 O O . LYS A 1 209 ? -0.757 3.423 -17.066 1.00 93.12 209 LYS A O 1
ATOM 1678 N N . ALA A 1 210 ? -1.959 2.851 -15.259 1.00 96.00 210 ALA A N 1
ATOM 1679 C CA . ALA A 1 210 ? -0.813 2.532 -14.423 1.00 96.00 210 ALA A CA 1
ATOM 1680 C C . ALA A 1 210 ? -0.327 1.092 -14.631 1.00 96.00 210 ALA A C 1
ATOM 1682 O O . ALA A 1 210 ? -1.113 0.142 -14.596 1.00 96.00 210 ALA A O 1
ATOM 1683 N N . HIS A 1 211 ? 0.984 0.955 -14.766 1.00 97.00 211 HIS A N 1
ATOM 1684 C CA . HIS A 1 211 ? 1.743 -0.285 -14.725 1.00 97.00 211 HIS A CA 1
ATOM 1685 C C . HIS A 1 211 ? 2.716 -0.213 -13.550 1.00 97.00 211 HIS A C 1
ATOM 1687 O O . HIS A 1 211 ? 3.275 0.849 -13.269 1.00 97.00 211 HIS A O 1
ATOM 1693 N N . PHE A 1 212 ? 2.924 -1.323 -12.850 1.00 97.94 212 PHE A N 1
ATOM 1694 C CA . PHE A 1 212 ? 3.805 -1.353 -11.686 1.00 97.94 212 PHE A CA 1
ATOM 1695 C C . PHE A 1 212 ? 4.968 -2.296 -11.940 1.00 97.94 212 PHE A C 1
ATOM 1697 O O . PHE A 1 212 ? 4.739 -3.442 -12.292 1.00 97.94 212 PHE A O 1
ATOM 1704 N N . LEU A 1 213 ? 6.205 -1.859 -11.732 1.00 97.50 213 LEU A N 1
ATOM 1705 C CA . LEU A 1 213 ? 7.346 -2.774 -11.657 1.00 97.50 213 LEU A CA 1
ATOM 1706 C C . LEU A 1 213 ? 7.706 -2.948 -10.189 1.00 97.50 213 LEU A C 1
ATOM 1708 O O . LEU A 1 213 ? 8.059 -1.966 -9.540 1.00 97.50 213 LEU A O 1
ATOM 1712 N N . VAL A 1 214 ? 7.576 -4.167 -9.667 1.00 97.94 214 VAL A N 1
ATOM 1713 C CA . VAL A 1 214 ? 7.786 -4.475 -8.245 1.00 97.94 214 VAL A CA 1
ATOM 1714 C C . VAL A 1 214 ? 9.049 -5.312 -8.106 1.00 97.94 214 VAL A C 1
ATOM 1716 O O . VAL A 1 214 ? 9.114 -6.426 -8.619 1.00 97.94 214 VAL A O 1
ATOM 1719 N N . LEU A 1 215 ? 10.055 -4.774 -7.420 1.00 96.06 215 LEU A N 1
ATOM 1720 C CA . LEU A 1 215 ? 11.367 -5.399 -7.301 1.00 96.06 215 LEU A CA 1
ATOM 1721 C C . LEU A 1 215 ? 11.775 -5.551 -5.842 1.00 96.06 215 LEU A C 1
ATOM 1723 O O . LEU A 1 215 ? 11.650 -4.618 -5.046 1.00 96.06 215 LEU A O 1
ATOM 1727 N N . SER A 1 216 ? 12.342 -6.710 -5.523 1.00 96.50 216 SER A N 1
ATOM 1728 C CA . SER A 1 216 ? 13.149 -6.878 -4.320 1.00 96.50 216 SER A CA 1
ATOM 1729 C C . SER A 1 216 ? 14.495 -6.160 -4.471 1.00 96.50 216 SER A C 1
ATOM 1731 O O . SER A 1 216 ? 14.937 -5.827 -5.577 1.00 96.50 216 SER A O 1
ATOM 1733 N N . VAL A 1 217 ? 15.199 -5.965 -3.358 1.00 93.62 217 VAL A N 1
ATOM 1734 C CA . VAL A 1 217 ? 16.580 -5.466 -3.376 1.00 93.62 217 VAL A CA 1
ATOM 1735 C C . VAL A 1 217 ? 17.522 -6.364 -4.190 1.00 93.62 217 VAL A C 1
ATOM 1737 O O . VAL A 1 217 ? 18.369 -5.857 -4.929 1.00 93.62 217 VAL A O 1
ATOM 1740 N N . SER A 1 218 ? 17.377 -7.690 -4.109 1.00 94.06 218 SER A N 1
ATOM 1741 C CA . SER A 1 218 ? 18.206 -8.626 -4.879 1.00 94.06 218 SER A CA 1
ATOM 1742 C C . SER A 1 218 ? 17.922 -8.553 -6.380 1.00 94.06 218 SER A C 1
ATOM 1744 O O . SER A 1 218 ? 18.864 -8.581 -7.173 1.00 94.06 218 SER A O 1
ATOM 1746 N N . ASP A 1 219 ? 16.659 -8.397 -6.783 1.00 94.81 219 ASP A N 1
ATOM 1747 C CA . ASP A 1 219 ? 16.296 -8.183 -8.187 1.00 94.81 219 ASP A CA 1
ATOM 1748 C C . ASP A 1 219 ? 16.844 -6.867 -8.718 1.00 94.81 219 ASP A C 1
ATOM 1750 O O . ASP A 1 219 ? 17.451 -6.833 -9.789 1.00 94.81 219 ASP A O 1
ATOM 1754 N N . PHE A 1 220 ? 16.708 -5.793 -7.941 1.00 91.50 220 PHE A N 1
ATOM 1755 C CA . PHE A 1 220 ? 17.269 -4.500 -8.303 1.00 91.50 220 PHE A CA 1
ATOM 1756 C C . PHE A 1 220 ? 18.788 -4.596 -8.517 1.00 91.50 220 PHE A C 1
ATOM 1758 O O . PHE A 1 220 ? 19.295 -4.178 -9.560 1.00 91.50 220 PHE A O 1
ATOM 1765 N N . LYS A 1 221 ? 19.512 -5.234 -7.584 1.00 90.19 221 LYS A N 1
ATOM 1766 C CA . LYS A 1 221 ? 20.954 -5.507 -7.710 1.00 90.19 221 LYS A CA 1
ATOM 1767 C C . LYS A 1 221 ? 21.285 -6.302 -8.972 1.00 90.19 221 LYS A C 1
ATOM 1769 O O . LYS A 1 221 ? 22.196 -5.928 -9.709 1.00 90.19 221 LYS A O 1
ATOM 1774 N N . ARG A 1 222 ? 20.533 -7.372 -9.245 1.00 92.31 222 ARG A N 1
ATOM 1775 C CA . ARG A 1 222 ? 20.727 -8.239 -10.416 1.00 92.31 222 ARG A CA 1
ATOM 1776 C C . ARG A 1 222 ? 20.568 -7.471 -11.728 1.00 92.31 222 ARG A C 1
ATOM 1778 O O . ARG A 1 222 ? 21.398 -7.615 -12.620 1.00 92.31 222 ARG A O 1
ATOM 1785 N N . VAL A 1 223 ? 19.517 -6.664 -11.849 1.00 89.38 223 VAL A N 1
ATOM 1786 C CA . VAL A 1 223 ? 19.167 -5.978 -13.104 1.00 89.38 223 VAL A CA 1
ATOM 1787 C C . VAL A 1 223 ? 20.049 -4.761 -13.363 1.00 89.38 223 VAL A C 1
ATOM 1789 O O . VAL A 1 223 ? 20.367 -4.469 -14.523 1.00 89.38 223 VAL A O 1
ATOM 1792 N N . MET A 1 224 ? 20.443 -4.054 -12.301 1.00 84.25 224 MET A N 1
ATOM 1793 C CA . MET A 1 224 ? 21.389 -2.942 -12.390 1.00 84.25 224 MET A CA 1
ATOM 1794 C C . MET A 1 224 ? 22.817 -3.442 -12.637 1.00 84.25 224 MET A C 1
ATOM 1796 O O . MET A 1 224 ? 23.575 -2.799 -13.360 1.00 84.25 224 MET A O 1
ATOM 1800 N N . GLY A 1 225 ? 23.201 -4.600 -12.092 1.00 84.31 225 GLY A N 1
ATOM 1801 C CA . GLY A 1 225 ? 24.538 -5.163 -12.273 1.00 84.31 225 GLY A CA 1
ATOM 1802 C C . GLY A 1 225 ? 25.632 -4.156 -11.901 1.00 84.31 225 GLY A C 1
ATOM 1803 O O . GLY A 1 225 ? 25.572 -3.505 -10.859 1.00 84.31 225 GLY A O 1
ATOM 1804 N N . ASN A 1 226 ? 26.617 -3.974 -12.783 1.00 77.38 226 ASN A N 1
ATOM 1805 C CA . ASN A 1 226 ? 27.748 -3.071 -12.539 1.00 77.38 226 ASN A CA 1
ATOM 1806 C C . ASN A 1 226 ? 27.369 -1.581 -12.496 1.00 77.38 226 ASN A C 1
ATOM 1808 O O . ASN A 1 226 ? 28.129 -0.795 -11.930 1.00 77.38 226 ASN A O 1
ATOM 1812 N N . SER A 1 227 ? 26.210 -1.188 -13.041 1.00 74.62 227 SER A N 1
ATOM 1813 C CA . SER A 1 227 ? 25.723 0.198 -12.967 1.00 74.62 227 SER A CA 1
ATOM 1814 C C . SER A 1 227 ? 25.522 0.671 -11.531 1.00 74.62 227 SER A C 1
ATOM 1816 O O . SER A 1 227 ? 25.658 1.858 -11.245 1.00 74.62 227 SER A O 1
ATOM 1818 N N . ILE A 1 228 ? 25.265 -0.255 -10.604 1.00 75.38 228 ILE A N 1
ATOM 1819 C CA . ILE A 1 228 ? 25.070 0.063 -9.189 1.00 75.38 228 ILE A CA 1
ATOM 1820 C C . ILE A 1 228 ? 26.313 0.720 -8.571 1.00 75.38 228 ILE A C 1
ATOM 1822 O O . ILE A 1 228 ? 26.191 1.624 -7.750 1.00 75.38 228 ILE A O 1
ATOM 1826 N N . ASN A 1 229 ? 27.507 0.346 -9.049 1.00 69.69 229 ASN A N 1
ATOM 1827 C CA . ASN A 1 229 ? 28.787 0.909 -8.611 1.00 69.69 229 ASN A CA 1
ATOM 1828 C C . ASN A 1 229 ? 28.985 2.353 -9.105 1.00 69.69 229 ASN A C 1
ATOM 1830 O O . ASN A 1 229 ? 29.800 3.094 -8.557 1.00 69.69 229 ASN A O 1
ATOM 1834 N N . GLY A 1 230 ? 28.253 2.753 -10.151 1.00 62.31 230 GLY A N 1
ATOM 1835 C CA . GLY A 1 230 ? 28.255 4.104 -10.711 1.00 62.31 230 GLY A CA 1
ATOM 1836 C C . GLY A 1 230 ? 27.343 5.085 -9.970 1.00 62.31 230 GLY A C 1
ATOM 1837 O O . GLY A 1 230 ? 27.474 6.294 -10.171 1.00 62.31 230 GLY A O 1
ATOM 1838 N N . ILE A 1 231 ? 26.466 4.596 -9.082 1.00 65.94 231 ILE A N 1
ATOM 1839 C CA . ILE A 1 231 ? 25.568 5.409 -8.249 1.00 65.94 231 ILE A CA 1
ATOM 1840 C C . ILE A 1 231 ? 26.393 6.043 -7.115 1.00 65.94 231 ILE A C 1
ATOM 1842 O O . ILE A 1 231 ? 26.305 5.671 -5.948 1.00 65.94 231 ILE A O 1
ATOM 1846 N N . SER A 1 232 ? 27.272 6.987 -7.458 1.00 54.66 232 SER A N 1
ATOM 1847 C CA . SER A 1 232 ? 28.095 7.692 -6.471 1.00 54.66 232 SER A CA 1
ATOM 1848 C C . SER A 1 232 ? 27.290 8.786 -5.757 1.00 54.66 232 SER A C 1
ATOM 1850 O O . SER A 1 232 ? 26.340 9.341 -6.310 1.00 54.66 232 SER A O 1
ATOM 1852 N N . PHE A 1 233 ? 27.718 9.176 -4.552 1.00 51.12 233 PHE A N 1
ATOM 1853 C CA . PHE A 1 233 ? 27.130 10.292 -3.797 1.00 51.12 233 PHE A CA 1
ATOM 1854 C C . PHE A 1 233 ? 27.150 11.640 -4.547 1.00 51.12 233 PHE A C 1
ATOM 1856 O O . PHE A 1 233 ? 26.358 12.514 -4.198 1.00 51.12 233 PHE A O 1
ATOM 1863 N N . PHE A 1 234 ? 28.013 11.791 -5.561 1.00 44.41 234 PHE A N 1
ATOM 1864 C CA . PHE A 1 234 ? 28.362 13.066 -6.201 1.00 44.41 234 PHE A CA 1
ATOM 1865 C C . PHE A 1 234 ? 28.081 13.143 -7.709 1.00 44.41 234 PHE A C 1
ATOM 1867 O O . PHE A 1 234 ? 28.286 14.203 -8.295 1.00 44.41 234 PHE A O 1
ATOM 1874 N N . LYS A 1 235 ? 27.649 12.054 -8.358 1.00 50.22 235 LYS A N 1
ATOM 1875 C CA . LYS A 1 235 ? 27.352 12.047 -9.799 1.00 50.22 235 LYS A CA 1
ATOM 1876 C C . LYS A 1 235 ? 25.864 11.875 -10.043 1.00 50.22 235 LYS A C 1
ATOM 1878 O O . LYS A 1 235 ? 25.194 11.124 -9.335 1.00 50.22 235 LYS A O 1
ATOM 1883 N N . ASP A 1 236 ? 25.385 12.600 -11.047 1.00 51.84 236 ASP A N 1
ATOM 1884 C CA . ASP A 1 236 ? 24.016 12.512 -11.522 1.00 51.84 236 ASP A CA 1
ATOM 1885 C C . ASP A 1 236 ? 23.638 11.078 -11.906 1.00 51.84 236 ASP A C 1
ATOM 1887 O O . ASP A 1 236 ? 24.464 10.256 -12.302 1.00 51.84 236 ASP A O 1
ATOM 1891 N N . GLN A 1 237 ? 22.358 10.815 -11.679 1.00 60.88 237 GLN A N 1
ATOM 1892 C CA . GLN A 1 237 ? 21.677 9.528 -11.635 1.00 60.88 237 GLN A CA 1
ATOM 1893 C C . GLN A 1 237 ? 21.936 8.664 -12.878 1.00 60.88 237 GLN A C 1
ATOM 1895 O O . GLN A 1 237 ? 21.873 9.164 -14.000 1.00 60.88 237 GLN A O 1
ATOM 1900 N N . ASP A 1 238 ? 22.105 7.350 -12.691 1.00 67.44 238 ASP A N 1
ATOM 1901 C CA . ASP A 1 238 ? 22.041 6.393 -13.803 1.00 67.44 238 ASP A CA 1
ATOM 1902 C C . ASP A 1 238 ? 20.575 6.194 -14.222 1.00 67.44 238 ASP A C 1
ATOM 1904 O O . ASP A 1 238 ? 19.910 5.227 -13.834 1.00 67.44 238 ASP A O 1
ATOM 1908 N N . ARG A 1 239 ? 20.036 7.193 -14.932 1.00 81.06 239 ARG A N 1
ATOM 1909 C CA . ARG A 1 239 ? 18.653 7.221 -15.413 1.00 81.06 239 ARG A CA 1
ATOM 1910 C C . ARG A 1 239 ? 18.442 6.074 -16.394 1.00 81.06 239 ARG A C 1
ATOM 1912 O O . ARG A 1 239 ? 19.022 6.051 -17.477 1.00 81.06 239 ARG A O 1
ATOM 1919 N N . GLN A 1 240 ? 17.583 5.133 -16.022 1.00 85.19 240 GLN A N 1
ATOM 1920 C CA . GLN A 1 240 ? 17.274 3.981 -16.855 1.00 85.19 240 GLN A CA 1
ATOM 1921 C C . GLN A 1 240 ? 16.175 4.359 -17.841 1.00 85.19 240 GLN A C 1
ATOM 1923 O O . GLN A 1 240 ? 15.090 4.765 -17.429 1.00 85.19 240 GLN A O 1
ATOM 1928 N N . HIS A 1 241 ? 16.448 4.196 -19.134 1.00 89.56 241 HIS A N 1
ATOM 1929 C CA . HIS A 1 241 ? 15.436 4.278 -20.182 1.00 89.56 241 HIS A CA 1
ATOM 1930 C C . HIS A 1 241 ? 15.064 2.871 -20.640 1.00 89.56 241 HIS A C 1
ATOM 1932 O O . HIS A 1 241 ? 15.936 2.033 -20.876 1.00 89.56 241 HIS A O 1
ATOM 1938 N N . PHE A 1 242 ? 13.771 2.608 -20.785 1.00 91.19 242 PHE A N 1
ATOM 1939 C CA . PHE A 1 242 ? 13.279 1.339 -21.314 1.00 91.19 242 PHE A CA 1
ATOM 1940 C C . PHE A 1 242 ? 11.945 1.534 -22.031 1.00 91.19 242 PHE A C 1
ATOM 1942 O O . PHE A 1 242 ? 11.233 2.509 -21.803 1.00 91.19 242 PHE A O 1
ATOM 1949 N N . SER A 1 243 ? 11.646 0.615 -22.946 1.00 93.06 243 SER A N 1
ATOM 1950 C CA . SER A 1 243 ? 10.466 0.645 -23.815 1.00 93.06 243 SER A CA 1
ATOM 1951 C C . SER A 1 243 ? 9.168 0.726 -23.012 1.00 93.06 243 SER A C 1
ATOM 1953 O O . SER A 1 243 ? 8.983 -0.029 -22.058 1.00 93.06 243 SER A O 1
ATOM 1955 N N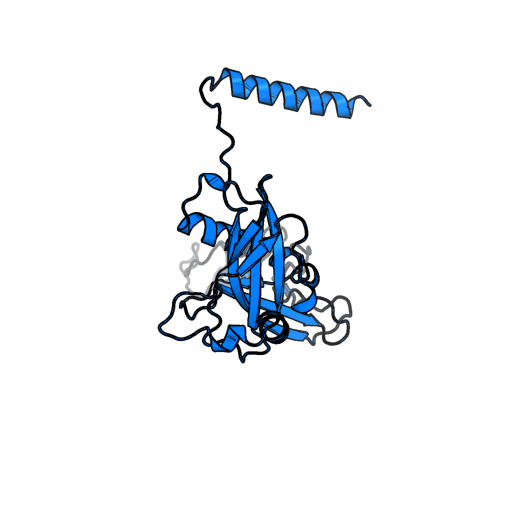 . SER A 1 244 ? 8.251 1.604 -23.427 1.00 92.31 244 SER A N 1
ATOM 1956 C CA . SER A 1 244 ? 6.910 1.689 -22.838 1.00 92.31 244 SER A CA 1
ATOM 1957 C C . SER A 1 244 ? 5.953 0.601 -23.328 1.00 92.31 244 SER A C 1
ATOM 1959 O O . SER A 1 244 ? 4.852 0.474 -22.805 1.00 92.31 244 SER A O 1
ATOM 1961 N N . LYS A 1 245 ? 6.361 -0.190 -24.330 1.00 90.62 245 LYS A N 1
ATOM 1962 C CA . LYS A 1 245 ? 5.516 -1.227 -24.941 1.00 90.62 245 LYS A CA 1
ATOM 1963 C C . LYS A 1 245 ? 5.740 -2.613 -24.354 1.00 90.62 245 LYS A C 1
ATOM 1965 O O . LYS A 1 245 ? 4.785 -3.363 -24.201 1.00 90.62 245 LYS A O 1
ATOM 1970 N N . ASP A 1 246 ? 6.995 -2.962 -24.091 1.00 92.00 246 ASP A N 1
ATOM 1971 C CA . ASP A 1 246 ? 7.392 -4.312 -23.674 1.00 92.00 246 ASP A CA 1
ATOM 1972 C C . ASP A 1 246 ? 8.241 -4.333 -22.399 1.00 92.00 246 ASP A C 1
ATOM 1974 O O . ASP A 1 246 ? 8.591 -5.412 -21.940 1.00 92.00 246 ASP A O 1
ATOM 1978 N N . PHE A 1 247 ? 8.591 -3.169 -21.833 1.00 92.75 247 PHE A N 1
ATOM 1979 C CA . PHE A 1 247 ? 9.444 -3.014 -20.647 1.00 92.75 247 PHE A CA 1
ATOM 1980 C C . PHE A 1 247 ? 10.862 -3.622 -20.765 1.00 92.75 247 PHE A C 1
ATOM 1982 O O . PHE A 1 247 ? 11.678 -3.482 -19.849 1.00 92.75 247 PHE A O 1
ATOM 1989 N N . GLY A 1 248 ? 11.214 -4.253 -21.889 1.00 92.00 248 GLY A N 1
ATOM 1990 C CA . GLY A 1 248 ? 12.470 -4.968 -22.100 1.00 92.00 248 GLY A CA 1
ATOM 1991 C C . GLY A 1 248 ? 12.802 -5.945 -20.966 1.00 92.00 248 GLY A C 1
ATOM 1992 O O . GLY A 1 248 ? 11.983 -6.761 -20.551 1.00 92.00 248 GLY A O 1
ATOM 1993 N N . LYS A 1 249 ? 14.020 -5.831 -20.417 1.00 91.00 249 LYS A N 1
ATOM 1994 C CA . LYS A 1 249 ? 14.486 -6.662 -19.289 1.00 91.00 249 LYS A CA 1
ATOM 1995 C C . LYS A 1 249 ? 13.663 -6.494 -18.003 1.00 91.00 249 LYS A C 1
ATOM 1997 O O . LYS A 1 249 ? 13.816 -7.298 -17.095 1.00 91.00 249 LYS A O 1
ATOM 2002 N N . TRP A 1 250 ? 12.832 -5.455 -17.909 1.00 93.38 250 TRP A N 1
ATOM 2003 C CA . TRP A 1 250 ? 12.026 -5.170 -16.723 1.00 93.38 250 TRP A CA 1
ATOM 2004 C C . TRP A 1 250 ? 10.645 -5.834 -16.745 1.00 93.38 250 TRP A C 1
ATOM 2006 O O . TRP A 1 250 ? 9.961 -5.821 -15.725 1.00 93.38 250 TRP A O 1
ATOM 2016 N N . ALA A 1 251 ? 10.241 -6.430 -17.873 1.00 95.31 251 ALA A N 1
ATOM 2017 C CA . ALA A 1 251 ? 8.932 -7.064 -18.036 1.00 95.31 251 ALA A CA 1
ATOM 2018 C C . ALA A 1 251 ? 8.639 -8.141 -16.980 1.00 95.31 251 ALA A C 1
ATOM 2020 O O . ALA A 1 251 ? 7.500 -8.308 -16.561 1.00 95.31 251 ALA A O 1
ATOM 2021 N N . GLU A 1 252 ? 9.670 -8.846 -16.503 1.00 95.62 252 GLU A N 1
ATOM 2022 C CA . GLU A 1 252 ? 9.524 -9.891 -15.480 1.00 95.62 252 GLU A CA 1
ATOM 2023 C C . GLU A 1 252 ? 9.035 -9.370 -14.114 1.00 95.62 252 GLU A C 1
ATOM 2025 O O . GLU A 1 252 ? 8.554 -10.149 -13.291 1.00 95.62 252 GLU A O 1
ATOM 2030 N N . PHE A 1 253 ? 9.118 -8.058 -13.872 1.00 96.81 253 PHE A N 1
ATOM 2031 C CA . PHE A 1 253 ? 8.671 -7.419 -12.629 1.00 96.81 253 PHE A CA 1
ATOM 2032 C C . PHE A 1 253 ? 7.280 -6.793 -12.740 1.00 96.81 253 PHE A C 1
ATOM 2034 O O . PHE A 1 253 ? 6.783 -6.228 -11.759 1.00 96.81 253 PHE A O 1
ATOM 2041 N N . GLU A 1 254 ? 6.658 -6.853 -13.920 1.00 96.94 254 GLU A N 1
ATOM 2042 C CA . GLU A 1 254 ? 5.387 -6.187 -14.174 1.00 96.94 254 GLU A CA 1
ATOM 2043 C C . GLU A 1 254 ? 4.263 -6.777 -13.310 1.00 96.94 254 GLU A C 1
ATOM 2045 O O . GLU A 1 254 ? 3.952 -7.965 -13.351 1.00 96.94 254 GLU A O 1
ATOM 2050 N N . ASN A 1 255 ? 3.645 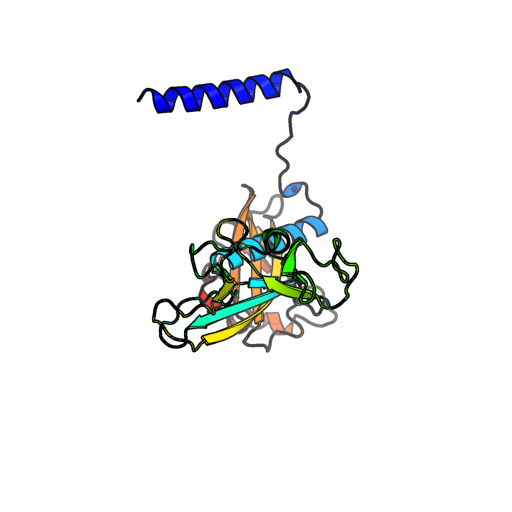-5.910 -12.509 1.00 96.06 255 ASN A N 1
ATOM 2051 C CA . ASN A 1 255 ? 2.553 -6.166 -11.577 1.00 96.06 255 ASN A CA 1
ATOM 2052 C C . ASN A 1 255 ? 2.815 -7.330 -10.600 1.00 96.06 255 ASN A C 1
ATOM 2054 O O . ASN A 1 255 ? 1.873 -7.917 -10.065 1.00 96.06 255 ASN A O 1
ATOM 2058 N N . ASN A 1 256 ? 4.084 -7.642 -10.315 1.00 96.38 256 ASN A N 1
ATOM 2059 C CA . ASN A 1 256 ? 4.481 -8.760 -9.460 1.00 96.38 256 ASN A CA 1
ATOM 2060 C C . ASN A 1 256 ? 4.426 -8.410 -7.960 1.00 96.38 256 ASN A C 1
ATOM 2062 O O . ASN A 1 256 ? 5.413 -8.496 -7.234 1.00 96.38 256 ASN A O 1
ATOM 2066 N N . PHE A 1 257 ? 3.253 -8.021 -7.460 1.00 96.94 257 PHE A N 1
ATOM 2067 C CA . PHE A 1 257 ? 3.069 -7.701 -6.037 1.00 96.94 257 PHE A CA 1
ATOM 2068 C C . PHE A 1 257 ? 3.224 -8.916 -5.108 1.00 96.94 257 PHE A C 1
ATOM 2070 O O . PHE A 1 257 ? 3.446 -8.740 -3.911 1.00 96.94 257 PHE A O 1
ATOM 2077 N N . SER A 1 258 ? 3.160 -10.142 -5.640 1.00 94.06 258 SER A N 1
ATOM 2078 C CA . SER A 1 258 ? 3.376 -11.375 -4.873 1.00 94.06 258 SER A CA 1
ATOM 2079 C C . SER A 1 258 ? 4.773 -11.499 -4.270 1.00 94.06 258 SER A C 1
ATOM 2081 O O . SER A 1 258 ? 4.931 -12.217 -3.292 1.00 94.06 258 SER A O 1
ATOM 2083 N N . ILE A 1 259 ? 5.780 -10.794 -4.794 1.00 95.56 259 ILE A N 1
ATOM 2084 C CA . ILE A 1 259 ? 7.133 -10.817 -4.218 1.00 95.56 259 ILE A CA 1
ATOM 2085 C C . ILE A 1 259 ? 7.208 -10.166 -2.825 1.00 95.56 259 ILE A C 1
ATOM 2087 O O . ILE A 1 259 ? 8.165 -10.371 -2.084 1.00 95.56 259 ILE A O 1
ATOM 2091 N N . LEU A 1 260 ? 6.195 -9.378 -2.451 1.00 95.44 260 LEU A N 1
ATOM 2092 C CA . LEU A 1 260 ? 6.116 -8.740 -1.137 1.00 95.44 260 LEU A CA 1
ATOM 2093 C C . LEU A 1 260 ? 5.741 -9.732 -0.023 1.00 95.44 260 LEU A C 1
ATOM 2095 O O . LEU A 1 260 ? 5.922 -9.411 1.156 1.00 95.44 260 LEU A O 1
ATOM 2099 N N . GLU A 1 261 ? 5.220 -10.910 -0.384 1.00 91.62 261 GLU A N 1
ATOM 2100 C CA . GLU A 1 261 ? 4.842 -11.998 0.526 1.00 91.62 261 GLU A CA 1
ATOM 2101 C C . GLU A 1 261 ? 6.055 -12.624 1.209 1.00 91.62 261 GLU A C 1
ATOM 2103 O O . GLU A 1 261 ? 6.144 -12.486 2.451 1.00 91.62 261 GLU A O 1
#

Secondary structure (DSSP, 8-state):
-HHHHHHHHHHHHHHHHHHHH-TT-------GGGS-HHHHHHHHHHHHHHHHHHTT-EEE--SS-SS--EEEEEEEETTT--B-----EEEETTT--B--GGGGGTTEEEEETTT--EEESS-SS-TTT--S-EEEEEB-TTT--BEEEEPPPPTT----EEEEEEEEEEEEEEPPTTSSEEEE----TTTTT-TTEEEEEEEE-TTS-EEEEEEEHHHHHHHHGGGGGG--TTS----EEEETTT-GGGGGGBT-GGGG-

Sequence (261 aa):
MKNCLEKQVSKILLKILILQTFPNLIMSEKNTTDLSAKHFSRYGEFLVSFELSKYGWNVYNPMYDEYIDLVIHKHICTVCGKNWNLTPALVCKNCGKDFSKSQKNKIKTGVCQDCNKVQAGNKVKCESCGSSKVVRRPTCDVCKGEIEMIKHKCECNSTNYETKFRTIQVKSSRVEDGKNSYATDMKPKDLIEDGFHFYIWCLIDDNDKAHFLVLSVSDFKRVMGNSINGISFFKDQDRQHFSSKDFGKWAEFENNFSILE

Foldseek 3Di:
DVVVVVVVVVVVVVVVVVCVVCVPPPVVPDALVNDDPVVQFVVLLVVVCVLVVVVVWDWDADPDPPLFGIKTKFKAAPPPRDTDDQPWWKAFPPPRDTADPVRQQLFWWWAAPVPRDIDGGDDQADPPPRDSRIDIFGADNPPRGHIDIDGDADPVRDPDIDMQMATEREAEWECDVPHQKTKTFDQCPPCLPPQRYKYWYWYQYPVRDTKIQIDGSVRVCVVCPPVVVVSDPPDDTPIDIAGNPQRVVRNVRIPPPVVND

Radius of gyration: 27.12 Å; chains: 1; bounding box: 67×48×73 Å